Protein AF-0000000077443106 (afdb_homodimer)

Nearest PDB structures (foldseek):
  7xbd-assembly1_A  TM=3.146E-01  e=1.129E+00  Homo sapiens
  5t1a-assembly1_A  TM=2.870E-01  e=4.429E+00  Homo sapiens
  8i9s-assembly1_C  TM=3.757E-01  e=8.244E+00  Homo sapiens
  8id3-assembly1_R  TM=2.187E-01  e=3.676E+00  Homo sapiens
  6ui4-assembly1_A  TM=1.771E-01  e=6.042E+00  Fusarium graminearum PH-1

Sequence (368 aa):
MEYLENLNEVLFNKERESNNELQAARKELIKGLLGIDGFVSGGTTIGIKRMGDLDEKPFRVACKKRYSADEADTKAAVLCSGWQEEIKQPSWQPYKTVDVDGVKREVIDQNDVKLRNLRIELGVDVYNVVTNALMEINEYNPSGRIVVPELWNFKHGRKAAMAEVIKYVFRQWKSDKDMTRAVIMEYLENLNEVLFNKERESNNELQAARKELIKGLLGIDGFVSGGTTIGIKRMGDLDEKPFRVACKKRYSADEADTKAAVLCSGWQEEIKQPSWQPYKTVDVDGVKREVIDQNDVKLRNLRIELGVDVYNVVTNALMEINEYNPSGRIVVPELWNFKHGRKAAMAEVIKYVFRQWKSDKDMTRAVI

Secondary structure (DSSP, 8-state):
-HHHHHHHHHHHHHHHHHHHHHHHHHHHHHHHHHTSTTSBSSSSSEEEEEETPPPSHHHHHHHHHHS-HHHHHHHHHHHHHHHHHHTT-TT---EEEEEETTEEEEEE-TT-HHHHHHHHHH-HHHHHHHHHHHHHHHHH-TTT---EEEEEETTTTEEPPHHHHHHHHHHHHHHHHHHHHHH-/-HHHHHHHHHHHHHHHHHHHHHHHHHHHHHHHHHTSTT-BSSSSSEEEEEETPPPSHHHHHHHHHHS-HHHHHHHHHHHHHHHHHHTT-TT---EEEEEETTEEEEEE-TT-HHHHHHHHHH-HHHHHHHHHHHHHHHHH-TTT---EEEEEETTTTEEPPHHHHHHHHHHHHHHHHHHHHHH-

pLDDT: mean 90.26, std 9.54, range [56.53, 98.12]

Foldseek 3Di:
DVVVVVVVVVVVVVVVVVVVVVVVLQVVLQVVLVVDPDQEDQNDQKHKDWALQFDLVLLLVLQVVVDPPVCSSVRSVVVRVVLSVVLQDLVDDQWDWDQDPNDTDIAGNPPDPVLVVCCVRRHDVRSVRSRRSSVRCCVPPVPRSGIDMFIARSVVGGGDDPVRSVVVVVVVVVVVVVVVVVVD/DVVVVVVVVVVVVVVVVVVVVVVVLQVVLQVVLVPDPDQEDQNDQKHKDWALQFDLVLLLVLQVVVDPPVCSSVRSVVVRVVLSVVLQDLVDDQWDWDQDPNDTDIAGNPPDPVLVVCCVRRHDVRSVRSRRSSVRCCVPPVPRSGIDMFIARSVVGGGDDPVRSVVVVVVVVVVVVVVVVVVD

InterPro domains:
  IPR005379 Factor of DNA methylation 1-5/IDN2 , domain XH [PF03469] (49-177)
  IPR045177 Factor of DNA methylation 1-5/IDN2 [PTHR21596] (1-178)

Structure (mmCIF, N/CA/C/O backbone):
data_AF-0000000077443106-model_v1
#
loop_
_entity.id
_entity.type
_entity.pdbx_description
1 polymer 'Factor of DNA methylation 1-5/IDN2 domain-containing protein'
#
loop_
_atom_site.group_PDB
_atom_site.id
_atom_site.type_symbol
_atom_site.label_atom_id
_atom_site.label_alt_id
_atom_site.label_comp_id
_atom_site.label_asym_id
_atom_site.label_entity_id
_atom_site.label_seq_id
_atom_site.pdbx_PDB_ins_code
_atom_site.Cartn_x
_atom_site.Cartn_y
_atom_site.Cartn_z
_atom_site.occupancy
_atom_site.B_iso_or_equiv
_atom_site.auth_seq_id
_atom_site.auth_comp_id
_atom_site.auth_asym_id
_atom_site.auth_atom_id
_atom_site.pdbx_PDB_model_num
ATOM 1 N N . MET A 1 1 ? 35.844 1.116 -11.438 1 56.53 1 MET A N 1
ATOM 2 C CA . MET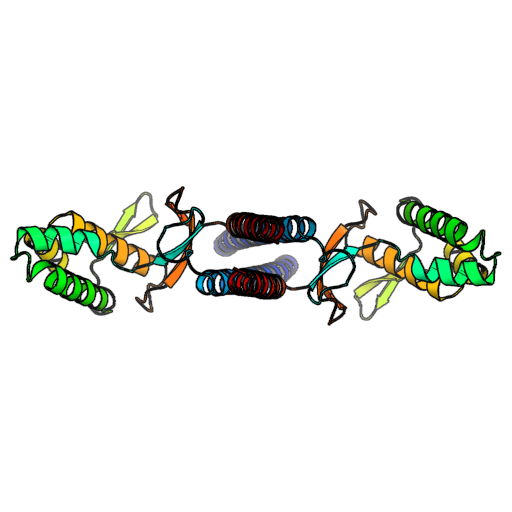 A 1 1 ? 35.031 2.334 -11.508 1 56.53 1 MET A CA 1
ATOM 3 C C . MET A 1 1 ? 33.781 2.107 -12.328 1 56.53 1 MET A C 1
ATOM 5 O O . MET A 1 1 ? 32.688 2.467 -11.898 1 56.53 1 MET A O 1
ATOM 9 N N . GLU A 1 2 ? 33.812 1.47 -13.398 1 59.81 2 GLU A N 1
ATOM 10 C CA . GLU A 1 2 ? 32.688 1.217 -14.297 1 59.81 2 GLU A CA 1
ATOM 11 C C . GLU A 1 2 ? 31.672 0.272 -13.664 1 59.81 2 GLU A C 1
ATOM 13 O O . GLU A 1 2 ? 30.469 0.467 -13.797 1 59.81 2 GLU A O 1
ATOM 18 N N . TYR A 1 3 ? 32.219 -0.669 -12.984 1 59.81 3 TYR A N 1
ATOM 19 C CA . TYR A 1 3 ? 31.344 -1.634 -12.32 1 59.81 3 TYR A CA 1
ATOM 20 C C . TYR A 1 3 ? 30.5 -0.96 -11.242 1 59.81 3 TYR A C 1
ATOM 22 O O . TYR A 1 3 ? 29.297 -1.196 -11.156 1 59.81 3 TYR A O 1
ATOM 30 N N . LEU A 1 4 ? 31.266 -0.159 -10.555 1 58.97 4 LEU A N 1
ATOM 31 C CA . LEU A 1 4 ? 30.578 0.549 -9.484 1 58.97 4 LEU A CA 1
ATOM 32 C C . LEU A 1 4 ? 29.531 1.505 -10.047 1 58.97 4 LEU A C 1
ATOM 34 O O . LEU A 1 4 ? 28.453 1.666 -9.469 1 58.97 4 LEU A O 1
ATOM 38 N N . GLU A 1 5 ? 29.906 2.053 -11.148 1 62.25 5 GLU A N 1
ATOM 39 C CA . GLU A 1 5 ? 28.969 2.963 -11.781 1 62.25 5 GLU A CA 1
ATOM 40 C C . GLU A 1 5 ? 27.734 2.217 -12.281 1 62.25 5 GLU A C 1
ATOM 42 O O . GLU A 1 5 ? 26.609 2.709 -12.148 1 62.25 5 GLU A O 1
ATOM 47 N N . ASN A 1 6 ? 28 1.098 -12.852 1 65.56 6 ASN A N 1
ATOM 48 C CA . ASN A 1 6 ? 26.906 0.276 -13.352 1 65.56 6 ASN A CA 1
ATOM 49 C C . ASN A 1 6 ? 26.016 -0.213 -12.211 1 65.56 6 ASN A C 1
ATOM 51 O O . ASN A 1 6 ? 24.781 -0.197 -12.336 1 65.56 6 ASN A O 1
ATOM 55 N N . LEU A 1 7 ? 26.719 -0.655 -11.242 1 64.44 7 LEU A N 1
ATOM 56 C CA . LEU A 1 7 ? 25.969 -1.091 -10.07 1 64.44 7 LEU A CA 1
ATOM 57 C C . LEU A 1 7 ? 25.141 0.057 -9.5 1 64.44 7 LEU A C 1
ATOM 59 O O . LEU A 1 7 ? 23.984 -0.138 -9.109 1 64.44 7 LEU A O 1
ATOM 63 N N . ASN A 1 8 ? 25.766 1.203 -9.641 1 64.62 8 ASN A N 1
ATOM 64 C CA . ASN A 1 8 ? 25.078 2.385 -9.141 1 64.62 8 ASN A CA 1
ATOM 65 C C . ASN A 1 8 ? 23.844 2.711 -9.984 1 64.62 8 ASN A C 1
ATOM 67 O O . ASN A 1 8 ? 22.797 3.092 -9.445 1 64.62 8 ASN A O 1
ATOM 71 N N . GLU A 1 9 ? 23.984 2.465 -11.172 1 68.75 9 GLU A N 1
ATOM 72 C CA . GLU A 1 9 ? 22.859 2.756 -12.062 1 68.75 9 GLU A CA 1
ATOM 73 C C . GLU A 1 9 ? 21.703 1.795 -11.812 1 68.75 9 GLU A C 1
ATOM 75 O O . GLU A 1 9 ? 20.547 2.209 -11.773 1 68.75 9 GLU A O 1
ATOM 80 N N . VAL A 1 10 ? 22.109 0.554 -11.648 1 71.25 10 VAL A N 1
ATOM 81 C CA . VAL A 1 10 ? 21.094 -0.466 -11.406 1 71.25 10 VAL A CA 1
ATOM 82 C C . VAL A 1 10 ? 20.391 -0.192 -10.078 1 71.25 10 VAL A C 1
ATOM 84 O O . VAL A 1 10 ? 19.156 -0.238 -10 1 71.25 10 VAL A O 1
ATOM 87 N N . LEU A 1 11 ? 21.188 0.179 -9.102 1 67.5 11 LEU A N 1
ATOM 88 C CA . LEU A 1 11 ? 20.641 0.455 -7.785 1 67.5 11 LEU A CA 1
ATOM 89 C C . LEU A 1 11 ? 19.75 1.701 -7.812 1 67.5 11 LEU A C 1
ATOM 91 O O . LEU A 1 11 ? 18.688 1.723 -7.207 1 67.5 11 LEU A O 1
ATOM 95 N N . PHE A 1 12 ? 20.25 2.611 -8.523 1 70.38 12 PHE A N 1
ATOM 96 C CA . PHE A 1 12 ? 19.484 3.84 -8.656 1 70.38 12 PHE A CA 1
ATOM 97 C C . PHE A 1 12 ? 18.141 3.568 -9.336 1 70.38 12 PHE A C 1
ATOM 99 O O . PHE A 1 12 ? 17.094 4.062 -8.891 1 70.38 12 PHE A O 1
ATOM 106 N N . ASN A 1 13 ? 18.219 2.797 -10.297 1 72.62 13 ASN A N 1
ATOM 107 C CA . ASN A 1 13 ? 16.984 2.5 -11.031 1 72.62 13 ASN A CA 1
ATOM 108 C C . ASN A 1 13 ? 16 1.704 -10.18 1 72.62 13 ASN A C 1
ATOM 110 O O . ASN A 1 13 ? 14.797 1.96 -10.211 1 72.62 13 ASN A O 1
ATOM 114 N N . LYS A 1 14 ? 16.531 0.801 -9.484 1 74.19 14 LYS A N 1
ATOM 115 C CA . LYS A 1 14 ? 15.68 0.01 -8.609 1 74.19 14 LYS A CA 1
ATOM 116 C C . LYS A 1 14 ? 15.039 0.883 -7.531 1 74.19 14 LYS A C 1
ATOM 118 O O . LYS A 1 14 ? 13.859 0.728 -7.223 1 74.19 14 LYS A O 1
ATOM 123 N N . GLU A 1 15 ? 15.82 1.74 -6.984 1 72.62 15 GLU A N 1
ATOM 124 C CA . GLU A 1 15 ? 15.32 2.668 -5.977 1 72.62 15 GLU A CA 1
ATOM 125 C C . GLU A 1 15 ? 14.242 3.578 -6.551 1 72.62 15 GLU A C 1
ATOM 127 O O . GLU A 1 15 ? 13.227 3.84 -5.895 1 72.62 15 GLU A O 1
ATOM 132 N N . ARG A 1 16 ? 14.562 4.016 -7.703 1 76.56 16 ARG A N 1
ATOM 133 C CA . ARG A 1 16 ? 13.578 4.887 -8.352 1 76.56 16 ARG A CA 1
ATOM 134 C C . ARG A 1 16 ? 12.266 4.152 -8.578 1 76.56 16 ARG A C 1
ATOM 136 O O . ARG A 1 16 ? 11.188 4.703 -8.336 1 76.56 16 ARG A O 1
ATOM 143 N N . GLU A 1 17 ? 12.344 2.922 -9 1 81.94 17 GLU A N 1
ATOM 144 C CA . GLU A 1 17 ? 11.141 2.131 -9.258 1 81.94 17 GLU A CA 1
ATOM 145 C C . GLU A 1 17 ? 10.367 1.871 -7.973 1 81.94 17 GLU A C 1
ATOM 147 O O . GLU A 1 17 ? 9.141 2.014 -7.945 1 81.94 17 GLU A O 1
ATOM 152 N N . SER A 1 18 ? 11.039 1.55 -6.938 1 81.5 18 SER A N 1
ATOM 153 C CA . SER A 1 18 ? 10.406 1.304 -5.648 1 81.5 18 SER A CA 1
ATOM 154 C C . SER A 1 18 ? 9.758 2.572 -5.098 1 81.5 18 SER A C 1
ATOM 156 O O . SER A 1 18 ? 8.633 2.533 -4.59 1 81.5 18 SER A O 1
ATOM 158 N N . ASN A 1 19 ? 10.484 3.564 -5.242 1 82.69 19 ASN A N 1
ATOM 159 C CA . ASN A 1 19 ? 9.945 4.836 -4.766 1 82.69 19 ASN A CA 1
ATOM 160 C C . ASN A 1 19 ? 8.711 5.254 -5.551 1 82.69 19 ASN A C 1
ATOM 162 O O . ASN A 1 19 ? 7.742 5.754 -4.973 1 82.69 19 ASN A O 1
ATOM 166 N N . ASN A 1 20 ? 8.75 5.047 -6.785 1 87.69 20 ASN A N 1
ATOM 167 C CA . ASN A 1 20 ? 7.586 5.367 -7.613 1 87.69 20 ASN A CA 1
ATOM 168 C C . ASN A 1 20 ? 6.371 4.531 -7.219 1 87.69 20 ASN A C 1
ATOM 170 O O . ASN A 1 20 ? 5.262 5.055 -7.117 1 87.69 20 ASN A O 1
ATOM 174 N N . GLU A 1 21 ? 6.625 3.291 -7.039 1 91 21 GLU A N 1
ATOM 175 C CA . GLU A 1 21 ? 5.531 2.41 -6.637 1 91 21 GLU A CA 1
ATOM 176 C C . GLU A 1 21 ? 4.969 2.814 -5.277 1 91 21 GLU A C 1
ATOM 178 O O . GLU A 1 21 ? 3.75 2.826 -5.082 1 91 21 GLU A O 1
ATOM 183 N N . LEU A 1 22 ? 5.828 3.176 -4.426 1 91.56 22 LEU A N 1
ATOM 184 C CA . LEU A 1 22 ? 5.422 3.59 -3.086 1 91.56 22 LEU A CA 1
ATOM 185 C C . LEU A 1 22 ? 4.562 4.852 -3.145 1 91.56 22 LEU A C 1
ATOM 187 O O . LEU A 1 22 ? 3.5 4.91 -2.521 1 91.56 22 LEU A O 1
ATOM 191 N N . GLN A 1 23 ? 5 5.809 -3.865 1 91.81 23 GLN A N 1
ATOM 192 C CA . GLN A 1 23 ? 4.277 7.07 -3.963 1 91.81 23 GLN A CA 1
ATOM 193 C C . GLN A 1 23 ? 2.914 6.879 -4.621 1 91.81 23 GLN A C 1
ATOM 195 O O . GLN A 1 23 ? 1.927 7.492 -4.211 1 91.81 23 GLN A O 1
ATOM 200 N N . ALA A 1 24 ? 2.926 6.074 -5.668 1 94.5 24 ALA A N 1
ATOM 201 C CA . ALA A 1 24 ? 1.651 5.781 -6.316 1 94.5 24 ALA A CA 1
ATOM 202 C C . ALA A 1 24 ? 0.688 5.098 -5.352 1 94.5 24 ALA A C 1
ATOM 204 O O . ALA A 1 24 ? -0.498 5.43 -5.309 1 94.5 24 ALA A O 1
ATOM 205 N N . ALA A 1 25 ? 1.192 4.148 -4.629 1 96.25 25 ALA A N 1
ATOM 206 C CA . ALA A 1 25 ? 0.385 3.438 -3.641 1 96.25 25 ALA A CA 1
ATOM 207 C C . ALA A 1 25 ? -0.12 4.387 -2.559 1 96.25 25 ALA A C 1
ATOM 209 O O . ALA A 1 25 ? -1.289 4.332 -2.17 1 96.25 25 ALA A O 1
ATOM 210 N N . ARG A 1 26 ? 0.708 5.219 -2.098 1 95.69 26 ARG A N 1
ATOM 211 C CA . ARG A 1 26 ? 0.349 6.207 -1.086 1 95.69 26 ARG A CA 1
ATOM 212 C C . ARG A 1 26 ? -0.768 7.121 -1.582 1 95.69 26 ARG A C 1
ATOM 214 O O . ARG A 1 26 ? -1.708 7.418 -0.842 1 95.69 26 ARG A O 1
ATOM 221 N N . LYS A 1 27 ? -0.627 7.555 -2.773 1 95.5 27 LYS A N 1
ATOM 222 C CA . LYS A 1 27 ? -1.646 8.414 -3.373 1 95.5 27 LYS A CA 1
ATOM 223 C C . LYS A 1 27 ? -3.002 7.715 -3.402 1 95.5 27 LYS A C 1
ATOM 225 O O . LYS A 1 27 ? -4.027 8.328 -3.098 1 95.5 27 LYS A O 1
ATOM 230 N N . GLU A 1 28 ? -3.008 6.445 -3.723 1 96.81 28 GLU A N 1
ATOM 231 C CA . GLU A 1 28 ? -4.262 5.695 -3.771 1 96.81 28 GLU A CA 1
ATOM 232 C C . GLU A 1 28 ? -4.844 5.5 -2.375 1 96.81 28 GLU A C 1
ATOM 234 O O . GLU A 1 28 ? -6.062 5.512 -2.195 1 96.81 28 GLU A O 1
ATOM 239 N N . LEU A 1 29 ? -3.965 5.289 -1.432 1 97.31 29 LEU A N 1
ATOM 240 C CA . LEU A 1 29 ? -4.441 5.176 -0.058 1 97.31 29 LEU A CA 1
ATOM 241 C C . LEU A 1 29 ? -5.121 6.465 0.391 1 97.31 29 LEU A C 1
ATOM 243 O O . LEU A 1 29 ? -6.211 6.43 0.965 1 97.31 29 LEU A O 1
ATOM 247 N N . ILE A 1 30 ? -4.492 7.547 0.123 1 96.31 30 ILE A N 1
ATOM 248 C CA . ILE A 1 30 ? -5.035 8.844 0.506 1 96.31 30 ILE A CA 1
ATOM 249 C C . ILE A 1 30 ? -6.367 9.078 -0.204 1 96.31 30 ILE A C 1
ATOM 251 O O . ILE A 1 30 ? -7.367 9.422 0.433 1 96.31 30 ILE A O 1
ATOM 255 N N . LYS A 1 31 ? -6.375 8.875 -1.491 1 95.88 31 LYS A N 1
ATOM 256 C CA . LYS A 1 31 ? -7.605 9.039 -2.26 1 95.88 31 LYS A CA 1
ATOM 257 C C . LYS A 1 31 ? -8.719 8.148 -1.718 1 95.88 31 LYS A C 1
ATOM 259 O O . LYS A 1 31 ? -9.859 8.586 -1.582 1 95.88 31 LYS A O 1
ATOM 264 N N . GLY A 1 32 ? -8.398 6.93 -1.452 1 95.81 32 GLY A N 1
ATOM 265 C CA . GLY A 1 32 ? -9.375 5.988 -0.93 1 95.81 32 GLY A CA 1
ATOM 266 C C . GLY A 1 32 ? -9.945 6.406 0.409 1 95.81 32 GLY A C 1
ATOM 267 O O . GLY A 1 32 ? -11.164 6.355 0.61 1 95.81 32 GLY A O 1
ATOM 268 N N . LEU A 1 33 ? -9.125 6.781 1.312 1 95.06 33 LEU A N 1
ATOM 269 C CA . LEU A 1 33 ? -9.57 7.18 2.643 1 95.06 33 LEU A CA 1
ATOM 270 C C . LEU A 1 33 ? -10.398 8.461 2.578 1 95.06 33 LEU A C 1
ATOM 272 O O . LEU A 1 33 ? -11.359 8.617 3.332 1 95.06 33 LEU A O 1
ATOM 276 N N . LEU A 1 34 ? -9.977 9.328 1.679 1 93.12 34 LEU A N 1
ATOM 277 C CA . LEU A 1 34 ? -10.742 10.555 1.5 1 93.12 34 LEU A CA 1
ATOM 278 C C . LEU A 1 34 ? -12.148 10.25 0.992 1 93.12 34 LEU A C 1
ATOM 280 O O . LEU A 1 34 ? -13.086 11.008 1.26 1 93.12 34 LEU A O 1
ATOM 284 N N . GLY A 1 35 ? -12.281 9.164 0.365 1 90.94 35 GLY A N 1
ATOM 285 C CA . GLY A 1 35 ? -13.555 8.781 -0.222 1 90.94 35 GLY A CA 1
ATOM 286 C C . GLY A 1 35 ? -14.477 8.07 0.756 1 90.94 35 GLY A C 1
ATOM 287 O O . GLY A 1 35 ? -15.648 7.844 0.457 1 90.94 35 GLY A O 1
ATOM 288 N N . ILE A 1 36 ? -13.953 7.723 1.848 1 88.81 36 ILE A N 1
ATOM 289 C CA . ILE A 1 36 ? -14.75 7.059 2.875 1 88.81 36 ILE A CA 1
ATOM 290 C C . ILE A 1 36 ? -14.969 8.008 4.051 1 88.81 36 ILE A C 1
ATOM 292 O O . ILE A 1 36 ? -14.016 8.617 4.555 1 88.81 36 ILE A O 1
ATOM 296 N N . ASP A 1 37 ? -16.141 8.117 4.496 1 83.25 37 ASP A N 1
ATOM 297 C CA . ASP A 1 37 ? -16.469 9.055 5.562 1 83.25 37 ASP A CA 1
ATOM 298 C C . ASP A 1 37 ? -15.758 8.68 6.863 1 83.25 37 ASP A C 1
ATOM 300 O O . ASP A 1 37 ? -15.641 7.496 7.191 1 83.25 37 ASP A O 1
ATOM 304 N N . GLY A 1 38 ? -15.297 9.648 7.566 1 85 38 GLY A N 1
ATOM 305 C CA . GLY A 1 38 ? -14.836 9.43 8.922 1 85 38 GLY A CA 1
ATOM 306 C C . GLY A 1 38 ? -13.32 9.422 9.047 1 85 38 GLY A C 1
ATOM 307 O O . GLY A 1 38 ? -12.781 9.422 10.156 1 85 38 GLY A O 1
ATOM 308 N N . PHE A 1 39 ? -12.703 9.469 7.918 1 90.06 39 PHE A N 1
ATOM 309 C CA . PHE A 1 39 ? -11.258 9.289 7.984 1 90.06 39 PHE A CA 1
ATOM 310 C C . PHE A 1 39 ? -10.547 10.641 7.934 1 90.06 39 PHE A C 1
ATOM 312 O O . PHE A 1 39 ? -9.32 10.703 8.055 1 90.06 39 PHE A O 1
ATOM 319 N N . VAL A 1 40 ? -11.5 11.664 7.676 1 81.81 40 VAL A N 1
ATOM 320 C CA . VAL A 1 40 ? -10.945 13.016 7.629 1 81.81 40 VAL A CA 1
ATOM 321 C C . VAL A 1 40 ? -11.156 13.703 8.977 1 81.81 40 VAL A C 1
ATOM 323 O O . VAL A 1 40 ? -12.234 13.633 9.555 1 81.81 40 VAL A O 1
ATOM 326 N N . SER A 1 41 ? -10.305 14.078 9.852 1 67 41 SER A N 1
ATOM 327 C CA . SER A 1 41 ? -10.469 14.992 10.977 1 67 41 SER A CA 1
ATOM 328 C C . SER A 1 41 ? -10.219 14.281 12.305 1 67 41 SER A C 1
ATOM 330 O O . SER A 1 41 ? -10.641 14.758 13.359 1 67 41 SER A O 1
ATOM 332 N N . GLY A 1 42 ? -9.602 13.234 12.375 1 66.19 42 GLY A N 1
ATOM 333 C CA . GLY A 1 42 ? -9.039 12.719 13.617 1 66.19 42 GLY A CA 1
ATOM 334 C C . GLY A 1 42 ? -10 11.828 14.375 1 66.19 42 GLY A C 1
ATOM 335 O O . GLY A 1 42 ? -9.805 11.57 15.562 1 66.19 42 GLY A O 1
ATOM 336 N N . GLY A 1 43 ? -11.133 11.461 13.812 1 77.75 43 GLY A N 1
ATOM 337 C CA . GLY A 1 43 ? -12.031 10.594 14.562 1 77.75 43 GLY A CA 1
ATOM 338 C C . GLY A 1 43 ? -11.602 9.141 14.555 1 77.75 43 GLY A C 1
ATOM 339 O O . GLY A 1 43 ? -12.141 8.328 15.312 1 77.75 43 GLY A O 1
ATOM 340 N N . THR A 1 44 ? -10.68 8.812 13.883 1 88.75 44 THR A N 1
ATOM 341 C CA . THR A 1 44 ? -10.188 7.441 13.789 1 88.75 44 THR A CA 1
ATOM 342 C C . THR A 1 44 ? -8.727 7.367 14.219 1 88.75 44 THR A C 1
ATOM 344 O O . THR A 1 44 ? -8.031 8.383 14.266 1 88.75 44 THR A O 1
ATOM 347 N N . THR A 1 45 ? -8.281 6.203 14.617 1 93.31 45 THR A N 1
ATOM 348 C CA . THR A 1 45 ? -6.891 5.988 15.008 1 93.31 45 THR A CA 1
ATOM 349 C C . THR A 1 45 ? -5.949 6.324 13.852 1 93.31 45 THR A C 1
ATOM 351 O O . THR A 1 45 ? -4.91 6.957 14.062 1 93.31 45 THR A O 1
ATOM 354 N N . ILE A 1 46 ? -6.387 5.895 12.656 1 95.75 46 ILE A N 1
ATOM 355 C CA . ILE A 1 46 ? -5.637 6.172 11.438 1 95.75 46 ILE A CA 1
ATOM 356 C C . ILE A 1 46 ? -6.523 6.914 10.438 1 95.75 46 ILE A C 1
ATOM 358 O O . ILE A 1 46 ? -7.695 6.574 10.266 1 95.75 46 ILE A O 1
ATOM 362 N N . GLY A 1 47 ? -6.012 7.879 9.836 1 95.44 47 GLY A N 1
ATOM 363 C CA . GLY A 1 47 ? -6.762 8.648 8.859 1 95.44 47 GLY A CA 1
ATOM 364 C C . GLY A 1 47 ? -5.914 9.664 8.109 1 95.44 47 GLY A C 1
ATOM 365 O O . GLY A 1 47 ? -4.73 9.43 7.867 1 95.44 47 GLY A O 1
ATOM 366 N N . ILE A 1 48 ? -6.566 10.688 7.641 1 95.56 48 ILE A N 1
ATOM 367 C CA . ILE A 1 48 ? -5.891 11.727 6.867 1 95.56 48 ILE A CA 1
ATOM 368 C C . ILE A 1 48 ? -5.773 13 7.699 1 95.56 48 ILE A C 1
ATOM 370 O O . ILE A 1 48 ? -6.77 13.492 8.227 1 95.56 48 ILE A O 1
ATOM 374 N N . LYS A 1 49 ? -4.609 13.398 7.863 1 93.75 49 LYS A N 1
ATOM 375 C CA . LYS A 1 49 ? -4.383 14.719 8.438 1 93.75 49 LYS A CA 1
ATOM 376 C C . LYS A 1 49 ? -4.094 15.75 7.348 1 93.75 49 LYS A C 1
ATOM 378 O O . LYS A 1 49 ? -3.268 15.508 6.465 1 93.75 49 LYS A O 1
ATOM 383 N N . ARG A 1 50 ? -4.789 16.812 7.32 1 93.69 50 ARG A N 1
ATOM 384 C CA . ARG A 1 50 ? -4.539 17.906 6.391 1 93.69 50 ARG A CA 1
ATOM 385 C C . ARG A 1 50 ? -3.479 18.859 6.938 1 93.69 50 ARG A C 1
ATOM 387 O O . ARG A 1 50 ? -3.795 19.781 7.695 1 93.69 50 ARG A O 1
ATOM 394 N N . MET A 1 51 ? -2.273 18.688 6.508 1 93.38 51 MET A N 1
ATOM 395 C CA . MET A 1 51 ? -1.127 19.438 7.008 1 93.38 51 MET A CA 1
ATOM 396 C C . MET A 1 51 ? -1.241 20.906 6.641 1 93.38 51 MET A C 1
ATOM 398 O O . MET A 1 51 ? -1.325 21.25 5.461 1 93.38 51 MET A O 1
ATOM 402 N N . GLY A 1 52 ? -1.231 21.75 7.652 1 94.38 52 GLY A N 1
ATOM 403 C CA . GLY A 1 52 ? -1.322 23.188 7.418 1 94.38 52 GLY A CA 1
ATOM 404 C C . GLY A 1 52 ? -2.729 23.719 7.59 1 94.38 52 GLY A C 1
ATOM 405 O O . GLY A 1 52 ? -2.941 24.938 7.527 1 94.38 52 GLY A O 1
ATOM 406 N N . ASP A 1 53 ? -3.65 22.828 7.777 1 94.75 53 ASP A N 1
ATOM 407 C CA . ASP A 1 53 ? -5.027 23.25 8.016 1 94.75 53 ASP A CA 1
ATOM 408 C C . ASP A 1 53 ? -5.207 23.734 9.453 1 94.75 53 ASP A C 1
ATOM 410 O O . ASP A 1 53 ? -4.711 23.109 10.391 1 94.75 53 ASP A O 1
ATOM 414 N N . LEU A 1 54 ? -5.938 24.781 9.617 1 96.31 54 LEU A N 1
ATOM 415 C CA . LEU A 1 54 ? -6.098 25.375 10.945 1 96.31 54 LEU A CA 1
ATOM 416 C C . LEU A 1 54 ? -7.32 24.797 11.648 1 96.31 54 LEU A C 1
ATOM 418 O O . LEU A 1 54 ? -8.383 24.641 11.039 1 96.31 54 LEU A O 1
ATOM 422 N N . ASP A 1 55 ? -7.113 24.438 12.844 1 94 55 ASP A N 1
ATOM 423 C CA . ASP A 1 55 ? -8.234 24.094 13.719 1 94 55 ASP A CA 1
ATOM 424 C C . ASP A 1 55 ? -8.992 25.344 14.156 1 94 55 ASP A C 1
ATOM 426 O O . ASP A 1 55 ? -8.398 26.281 14.703 1 94 55 ASP A O 1
ATOM 430 N N . GLU A 1 56 ? -10.219 25.312 13.984 1 95.44 56 GLU A N 1
ATOM 431 C CA . GLU A 1 56 ? -11.016 26.484 14.281 1 95.44 56 GLU A CA 1
ATOM 432 C C . GLU A 1 56 ? -11.32 26.594 15.773 1 95.44 56 GLU A C 1
ATOM 434 O O . GLU A 1 56 ? -11.664 27.656 16.266 1 95.44 56 GLU A O 1
ATOM 439 N N . LYS A 1 57 ? -11.18 25.594 16.516 1 95.56 57 LYS A N 1
ATOM 440 C CA . LYS A 1 57 ? -11.625 25.531 17.891 1 95.56 57 LYS A CA 1
ATOM 441 C C . LYS A 1 57 ? -10.922 26.578 18.75 1 95.56 57 LYS A C 1
ATOM 443 O O . LYS A 1 57 ? -11.57 27.359 19.469 1 95.56 57 LYS A O 1
ATOM 448 N N . PRO A 1 58 ? -9.648 26.609 18.641 1 97.44 58 PRO A N 1
ATOM 449 C CA . PRO A 1 58 ? -8.992 27.641 19.453 1 97.44 58 PRO A CA 1
ATOM 450 C C . PRO A 1 58 ? -9.43 29.047 19.094 1 97.44 58 PRO A C 1
ATOM 452 O O . PRO A 1 58 ? -9.5 29.922 19.953 1 97.44 58 PRO A O 1
ATOM 455 N N . PHE A 1 59 ? -9.773 29.281 17.859 1 98.12 59 PHE A N 1
ATOM 456 C CA . PHE A 1 59 ? -10.281 30.578 17.438 1 98.12 59 PHE A CA 1
ATOM 457 C C . PHE A 1 59 ? -11.633 30.875 18.078 1 98.12 59 PHE A C 1
ATOM 459 O O . PHE A 1 59 ? -11.898 32 18.516 1 98.12 59 PHE A O 1
ATOM 466 N N . ARG A 1 60 ? -12.438 29.891 18.109 1 97.19 60 ARG A N 1
ATOM 467 C CA . ARG A 1 60 ? -13.758 30.031 18.734 1 97.19 60 ARG A CA 1
ATOM 468 C C . ARG A 1 60 ? -13.633 30.391 20.203 1 97.19 60 ARG A C 1
ATOM 470 O O . ARG A 1 60 ? -14.32 31.297 20.688 1 97.19 60 ARG A O 1
ATOM 477 N N . VAL A 1 61 ? -12.766 29.688 20.891 1 97.06 61 VAL A N 1
ATOM 478 C CA . VAL A 1 61 ? -12.555 29.938 22.328 1 97.06 61 VAL A CA 1
ATOM 479 C C . VAL A 1 61 ? -12.086 31.375 22.531 1 97.06 61 VAL A C 1
ATOM 481 O O . VAL A 1 61 ? -12.594 32.062 23.406 1 97.06 61 VAL A O 1
ATOM 484 N N . ALA A 1 62 ? -11.195 31.797 21.75 1 97.38 62 ALA A N 1
ATOM 485 C CA . ALA A 1 62 ? -10.664 33.156 21.859 1 97.38 62 ALA A CA 1
ATOM 486 C C . ALA A 1 62 ? -11.742 34.188 21.578 1 97.38 62 ALA A C 1
ATOM 488 O O . ALA A 1 62 ? -11.836 35.219 22.281 1 97.38 62 ALA A O 1
ATOM 489 N N . CYS A 1 63 ? -12.578 33.938 20.594 1 97.12 63 CYS A N 1
ATOM 490 C CA . CYS A 1 63 ? -13.602 34.906 20.188 1 97.12 63 CYS A CA 1
ATOM 491 C C . CYS A 1 63 ? -14.711 34.969 21.219 1 97.12 63 CYS A C 1
ATOM 493 O O . CYS A 1 63 ? -15.312 36.031 21.422 1 97.12 63 CYS A O 1
ATOM 495 N N . LYS A 1 64 ? -14.969 33.875 21.828 1 96.56 64 LYS A N 1
ATOM 496 C CA . LYS A 1 64 ? -15.992 33.875 22.875 1 96.56 64 LYS A CA 1
ATOM 497 C C . LYS A 1 64 ? -15.594 34.781 24.047 1 96.56 64 LYS A C 1
ATOM 499 O O . LYS A 1 64 ? -16.453 35.312 24.75 1 96.56 64 LYS A O 1
ATOM 504 N N . LYS A 1 65 ? -14.328 34.938 24.219 1 95.31 65 LYS A N 1
ATOM 505 C CA . LYS A 1 65 ? -13.82 35.781 25.281 1 95.31 65 LYS A CA 1
ATOM 506 C C . LYS A 1 65 ? -13.875 37.25 24.875 1 95.31 65 LYS A C 1
ATOM 508 O O . LYS A 1 65 ? -13.914 38.156 25.719 1 95.31 65 LYS A O 1
ATOM 513 N N . ARG A 1 66 ? -13.945 37.469 23.641 1 93.75 66 ARG A N 1
ATOM 514 C CA . ARG A 1 66 ? -13.734 38.844 23.156 1 93.75 66 ARG A CA 1
ATOM 515 C C . ARG A 1 66 ? -15.023 39.406 22.578 1 93.75 66 ARG A C 1
ATOM 517 O O . ARG A 1 66 ? -15.188 40.625 22.516 1 93.75 66 ARG A O 1
ATOM 524 N N . TYR A 1 67 ? -15.93 38.531 22.141 1 94.38 67 TYR A N 1
ATOM 525 C CA . TYR A 1 67 ? -17.125 39 21.453 1 94.38 67 TYR A CA 1
ATOM 526 C C . TYR A 1 67 ? -18.391 38.406 22.094 1 94.38 67 TYR A C 1
ATOM 528 O O . TYR A 1 67 ? -18.312 37.531 22.938 1 94.38 67 TYR A O 1
ATOM 536 N N . SER A 1 68 ? -19.547 39.031 21.688 1 94.19 68 SER A N 1
ATOM 537 C CA . SER A 1 68 ? -20.812 38.5 22.172 1 94.19 68 SER A CA 1
ATOM 538 C C . SER A 1 68 ? -21.062 37.094 21.625 1 94.19 68 SER A C 1
ATOM 540 O O . SER A 1 68 ? -20.484 36.688 20.609 1 94.19 68 SER A O 1
ATOM 542 N N . ALA A 1 69 ? -21.906 36.375 22.25 1 91 69 ALA A N 1
ATOM 543 C CA . ALA A 1 69 ? -22.219 34.969 21.875 1 91 69 ALA A CA 1
ATOM 544 C C . ALA A 1 69 ? -22.75 34.906 20.453 1 91 69 ALA A C 1
ATOM 546 O O . ALA A 1 69 ? -22.453 33.938 19.734 1 91 69 ALA A O 1
ATOM 547 N N . ASP A 1 70 ? -23.453 36.062 20.109 1 93.19 70 ASP A N 1
ATOM 548 C CA . ASP A 1 70 ? -24.109 36.031 18.812 1 93.19 70 ASP A CA 1
ATOM 549 C C . ASP A 1 70 ? -23.094 36.25 17.688 1 93.19 70 ASP A C 1
ATOM 551 O O . ASP A 1 70 ? -23.312 35.812 16.547 1 93.19 70 ASP A O 1
ATOM 555 N N . GLU A 1 71 ? -21.969 36.875 18.031 1 95.69 71 GLU A N 1
ATOM 556 C CA . GLU A 1 71 ? -21 37.219 17.016 1 95.69 71 GLU A CA 1
ATOM 557 C C . GLU A 1 71 ? -19.781 36.312 17.062 1 95.69 71 GLU A C 1
ATOM 559 O O . GLU A 1 71 ? -19.047 36.188 16.078 1 95.69 71 GLU A O 1
ATOM 564 N N . ALA A 1 72 ? -19.547 35.594 18.078 1 96.12 72 ALA A N 1
ATOM 565 C CA . ALA A 1 72 ? -18.297 34.906 18.391 1 96.12 72 ALA A CA 1
ATOM 566 C C . ALA A 1 72 ? -18 33.844 17.344 1 96.12 72 ALA A C 1
ATOM 568 O O . ALA A 1 72 ? -16.891 33.781 16.812 1 96.12 72 ALA A O 1
ATOM 569 N N . ASP A 1 73 ? -18.984 33.031 16.984 1 95.62 73 ASP A N 1
ATOM 570 C CA . ASP A 1 73 ? -18.781 31.938 16.031 1 95.62 73 ASP A CA 1
ATOM 571 C C . ASP A 1 73 ? -18.438 32.469 14.641 1 95.62 73 ASP A C 1
ATOM 573 O O . ASP A 1 73 ? -17.547 31.953 13.977 1 95.62 73 ASP A O 1
ATOM 577 N N . THR A 1 74 ? -19.141 33.438 14.273 1 97 74 THR A N 1
ATOM 578 C CA . THR A 1 74 ? -18.906 34.031 12.961 1 97 74 THR A CA 1
ATOM 579 C C . THR A 1 74 ? -17.516 34.688 12.891 1 97 74 THR A C 1
ATOM 581 O O . THR A 1 74 ? -16.797 34.5 11.906 1 97 74 THR A O 1
ATOM 584 N N . LYS A 1 75 ? -17.156 35.406 13.898 1 97.06 75 LYS A N 1
ATOM 585 C CA . LYS A 1 75 ? -15.852 36.031 13.945 1 97.06 75 LYS A CA 1
ATOM 586 C C . LYS A 1 75 ? -14.734 35 13.945 1 97.06 75 LYS A C 1
ATOM 588 O O . LYS A 1 75 ? -13.711 35.188 13.289 1 97.06 75 LYS A O 1
ATOM 593 N N . ALA A 1 76 ? -14.961 33.938 14.695 1 97.88 76 ALA A N 1
ATOM 594 C CA . ALA A 1 76 ? -13.977 32.875 14.75 1 97.88 76 ALA A CA 1
ATOM 595 C C . ALA A 1 76 ? -13.727 32.281 13.367 1 97.88 76 ALA A C 1
ATOM 597 O O . ALA A 1 76 ? -12.578 32.094 12.961 1 97.88 76 ALA A O 1
ATOM 598 N N . ALA A 1 77 ? -14.766 31.984 12.656 1 97.31 77 ALA A N 1
ATOM 599 C CA . ALA A 1 77 ? -14.656 31.422 11.312 1 97.31 77 ALA A CA 1
ATOM 600 C C . ALA A 1 77 ? -13.914 32.375 10.383 1 97.31 77 ALA A C 1
ATOM 602 O O . ALA A 1 77 ? -13.055 31.938 9.609 1 97.31 77 ALA A O 1
ATOM 603 N N . VAL A 1 78 ? -14.25 33.625 10.438 1 97.38 78 VAL A N 1
ATOM 604 C CA . VAL A 1 78 ? -13.633 34.625 9.578 1 97.38 78 VAL A CA 1
ATOM 605 C C . VAL A 1 78 ? -12.141 34.719 9.891 1 97.38 78 VAL A C 1
ATOM 607 O O . VAL A 1 78 ? -11.305 34.75 8.977 1 97.38 78 VAL A O 1
ATOM 610 N N . LEU A 1 79 ? -11.867 34.812 11.203 1 97.62 79 LEU A N 1
ATOM 611 C CA . LEU A 1 79 ? -10.477 34.906 11.617 1 97.62 79 LEU A CA 1
ATOM 612 C C . LEU A 1 79 ? -9.68 33.688 11.211 1 97.62 79 LEU A C 1
ATOM 614 O O . LEU A 1 79 ? -8.578 33.781 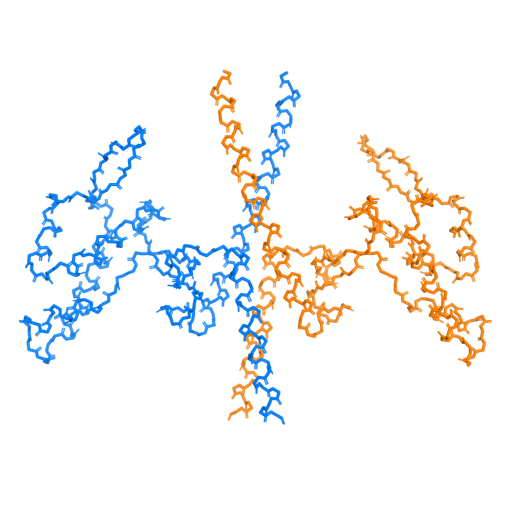10.672 1 97.62 79 LEU A O 1
ATOM 618 N N . CYS A 1 80 ? -10.266 32.531 11.445 1 98 80 CYS A N 1
ATOM 619 C CA . CYS A 1 80 ? -9.602 31.297 11.094 1 98 80 CYS A CA 1
ATOM 620 C C . CYS A 1 80 ? -9.352 31.219 9.594 1 98 80 CYS A C 1
ATOM 622 O O . CYS A 1 80 ? -8.234 30.938 9.156 1 98 80 CYS A O 1
ATOM 624 N N . SER A 1 81 ? -10.32 31.516 8.805 1 97.06 81 SER A N 1
ATOM 625 C CA . SER A 1 81 ? -10.188 31.484 7.352 1 97.06 81 SER A CA 1
ATOM 626 C C . SER A 1 81 ? -9.172 32.531 6.875 1 97.06 81 SER A C 1
ATOM 628 O O . SER A 1 81 ? -8.422 32.281 5.93 1 97.06 81 SER A O 1
ATOM 630 N N . GLY A 1 82 ? -9.234 33.625 7.445 1 97.38 82 GLY A N 1
ATOM 631 C CA . GLY A 1 82 ? -8.266 34.656 7.113 1 97.38 82 GLY A CA 1
ATOM 632 C C . GLY A 1 82 ? -6.828 34.25 7.332 1 97.38 82 GLY A C 1
ATOM 633 O O . GLY A 1 82 ? -5.969 34.469 6.477 1 97.38 82 GLY A O 1
ATOM 634 N N . TRP A 1 83 ? -6.695 33.625 8.461 1 97.62 83 TRP A N 1
ATOM 635 C CA . TRP A 1 83 ? -5.344 33.188 8.773 1 97.62 83 TRP A CA 1
ATOM 636 C C . TRP A 1 83 ? -4.953 32 7.887 1 97.62 83 TRP A C 1
ATOM 638 O O . TRP A 1 83 ? -3.785 31.844 7.523 1 97.62 83 TRP A O 1
ATOM 648 N N . GLN A 1 84 ? -5.887 31.203 7.492 1 96.81 84 GLN A N 1
ATOM 649 C CA . GLN A 1 84 ? -5.625 30.141 6.527 1 96.81 84 GLN A CA 1
ATOM 650 C C . GLN A 1 84 ? -5.074 30.703 5.219 1 96.81 84 GLN A C 1
ATOM 652 O O . GLN A 1 84 ? -4.156 30.141 4.629 1 96.81 84 GLN A O 1
ATOM 657 N N . GLU A 1 85 ? -5.652 31.766 4.797 1 95.62 85 GLU A N 1
ATOM 658 C CA . GLU A 1 85 ? -5.184 32.438 3.58 1 95.62 85 GLU A CA 1
ATOM 659 C C . GLU A 1 85 ? -3.824 33.094 3.799 1 95.62 85 GLU A C 1
ATOM 661 O O . GLU A 1 85 ? -2.969 33.062 2.912 1 95.62 85 GLU A O 1
ATOM 666 N N . GLU A 1 86 ? -3.664 33.625 4.992 1 95.44 86 GLU A N 1
ATOM 667 C CA . GLU A 1 86 ? -2.43 34.344 5.309 1 95.44 86 GLU A CA 1
ATOM 668 C C . GLU A 1 86 ? -1.226 33.406 5.266 1 95.44 86 GLU A C 1
ATOM 670 O O . GLU A 1 86 ? -0.168 33.75 4.746 1 95.44 86 GLU A O 1
ATOM 675 N N . ILE A 1 87 ? -1.387 32.25 5.773 1 95.06 87 ILE A N 1
ATOM 676 C CA . ILE A 1 87 ? -0.246 31.344 5.918 1 95.06 87 ILE A CA 1
ATOM 677 C C . ILE A 1 87 ? 0.185 30.828 4.543 1 95.06 87 ILE A C 1
ATOM 679 O O . ILE A 1 87 ? 1.288 30.297 4.387 1 95.06 87 ILE A O 1
ATOM 683 N N . LYS A 1 88 ? -0.597 31 3.545 1 91.44 88 LYS A N 1
ATOM 684 C CA . LYS A 1 88 ? -0.278 30.578 2.184 1 91.44 88 LYS A CA 1
ATOM 685 C C . LYS A 1 88 ? 0.538 31.656 1.456 1 91.44 88 LYS A C 1
ATOM 687 O O . LYS A 1 88 ? 1.088 31.391 0.383 1 91.44 88 LYS A O 1
ATOM 692 N N . GLN A 1 89 ? 0.508 32.781 1.987 1 92.81 89 GLN A N 1
ATOM 693 C CA . GLN A 1 89 ? 1.157 33.906 1.301 1 92.81 89 GLN A CA 1
ATOM 694 C C . GLN A 1 89 ? 2.666 33.688 1.217 1 92.81 89 GLN A C 1
ATOM 696 O O . GLN A 1 89 ? 3.357 33.688 2.238 1 92.81 89 GLN A O 1
ATOM 701 N N . PRO A 1 90 ? 3.227 33.562 0.005 1 88.88 90 PRO A N 1
ATOM 702 C CA . PRO A 1 90 ? 4.656 33.281 -0.159 1 88.88 90 PRO A CA 1
ATOM 703 C C . PRO A 1 90 ? 5.527 34.438 0.34 1 88.88 90 PRO A C 1
ATOM 705 O O . PRO A 1 90 ? 6.695 34.25 0.676 1 88.88 90 PRO A O 1
ATOM 708 N N . SER A 1 91 ? 4.93 35.656 0.357 1 91.88 91 SER A N 1
ATOM 709 C CA . SER A 1 91 ? 5.684 36.844 0.753 1 91.88 91 SER A CA 1
ATOM 710 C C . SER A 1 91 ? 5.91 36.875 2.262 1 91.88 91 SER A C 1
ATOM 712 O O . SER A 1 91 ? 6.738 37.625 2.754 1 91.88 91 SER A O 1
ATOM 714 N N . TRP A 1 92 ? 5.148 36.094 3.01 1 94.56 92 TRP A N 1
ATOM 715 C CA . TRP A 1 92 ? 5.277 36.031 4.461 1 94.56 92 TRP A CA 1
ATOM 716 C C . TRP A 1 92 ? 6.09 34.812 4.895 1 94.56 92 TRP A C 1
ATOM 718 O O . TRP A 1 92 ? 5.625 33.688 4.785 1 94.56 92 TRP A O 1
ATOM 728 N N . GLN A 1 93 ? 7.285 35.062 5.406 1 92 93 GLN A N 1
ATOM 729 C CA . GLN A 1 93 ? 8.219 34 5.793 1 92 93 GLN A CA 1
ATOM 730 C C . GLN A 1 93 ? 8.672 34.156 7.242 1 92 93 GLN A C 1
ATOM 732 O O . GLN A 1 93 ? 9.773 34.625 7.504 1 92 93 GLN A O 1
ATOM 737 N N . PRO A 1 94 ? 7.828 33.719 8.086 1 96.06 94 PRO A N 1
ATOM 738 C CA . PRO A 1 94 ? 8.148 33.906 9.5 1 96.06 94 PRO A CA 1
ATOM 739 C C . PRO A 1 94 ? 9.047 32.812 10.062 1 96.06 94 PRO A C 1
ATOM 741 O O . PRO A 1 94 ? 8.75 32.25 11.117 1 96.06 94 PRO A O 1
ATOM 744 N N . TYR A 1 95 ? 10.172 32.562 9.406 1 95.06 95 TYR A N 1
ATOM 745 C CA . TYR A 1 95 ? 11.086 31.516 9.812 1 95.06 95 TYR A CA 1
ATOM 746 C C . TYR A 1 95 ? 12.492 32.062 10.047 1 95.06 95 TYR A C 1
ATOM 748 O O . TYR A 1 95 ? 12.852 33.125 9.508 1 95.06 95 TYR A O 1
ATOM 756 N N . LYS A 1 96 ? 13.211 31.438 10.812 1 94.5 96 LYS A N 1
ATOM 757 C CA . LYS A 1 96 ? 14.648 31.656 10.953 1 94.5 96 LYS A CA 1
ATOM 758 C C . LYS A 1 96 ? 15.414 30.344 11 1 94.5 96 LYS A C 1
ATOM 760 O O . LYS A 1 96 ? 14.844 29.297 11.305 1 94.5 96 LYS A O 1
ATOM 765 N N . THR A 1 97 ? 16.656 30.328 10.609 1 92.62 97 THR A N 1
ATOM 766 C CA . THR A 1 97 ? 17.484 29.125 10.586 1 92.62 97 THR A CA 1
ATOM 767 C C . THR A 1 97 ? 18.344 29.047 11.852 1 92.62 97 THR A C 1
ATOM 769 O O . THR A 1 97 ? 18.938 30.047 12.266 1 92.62 97 THR A O 1
ATOM 772 N N . VAL A 1 98 ? 18.203 27.953 12.453 1 92.62 98 VAL A N 1
ATOM 773 C CA . VAL A 1 98 ? 19.047 27.734 13.625 1 92.62 98 VAL A CA 1
ATOM 774 C C . VAL A 1 98 ? 19.922 26.5 13.406 1 92.62 98 VAL A C 1
ATOM 776 O O . VAL A 1 98 ? 19.547 25.594 12.656 1 92.62 98 VAL A O 1
ATOM 779 N N . ASP A 1 99 ? 21.141 26.5 13.844 1 90.81 99 ASP A N 1
ATOM 780 C CA . ASP A 1 99 ? 22.062 25.391 13.75 1 90.81 99 ASP A CA 1
ATOM 781 C C . ASP A 1 99 ? 22.031 24.531 15.016 1 90.81 99 ASP A C 1
ATOM 783 O O . ASP A 1 99 ? 22.312 25.031 16.109 1 90.81 99 ASP A O 1
ATOM 787 N N . VAL A 1 100 ? 21.453 23.484 14.859 1 88.25 100 VAL A N 1
ATOM 788 C CA . VAL A 1 100 ? 21.422 22.562 15.984 1 88.25 100 VAL A CA 1
ATOM 789 C C . VAL A 1 100 ? 22.344 21.375 15.703 1 88.25 100 VAL A C 1
ATOM 791 O O . VAL A 1 100 ? 22 20.484 14.914 1 88.25 100 VAL A O 1
ATOM 794 N N . ASP A 1 101 ? 23.5 21.281 16.312 1 86.62 101 ASP A N 1
ATOM 795 C CA . ASP A 1 101 ? 24.469 20.188 16.188 1 86.62 101 ASP A CA 1
ATOM 796 C C . ASP A 1 101 ? 24.875 20 14.727 1 86.62 101 ASP A C 1
ATOM 798 O O . ASP A 1 101 ? 24.875 18.875 14.227 1 86.62 101 ASP A O 1
ATOM 802 N N . GLY A 1 102 ? 24.984 21.188 14.016 1 85.75 102 GLY A N 1
ATOM 803 C CA . GLY A 1 102 ? 25.5 21.109 12.656 1 85.75 102 GLY A CA 1
ATOM 804 C C . GLY A 1 102 ? 24.422 20.938 11.617 1 85.75 102 GLY A C 1
ATOM 805 O O . GLY A 1 102 ? 24.703 20.906 10.414 1 85.75 102 GLY A O 1
ATOM 806 N N . VAL A 1 103 ? 23.203 20.719 12.062 1 83.88 103 VAL A N 1
ATOM 807 C CA . VAL A 1 103 ? 22.094 20.562 11.125 1 83.88 103 VAL A CA 1
ATOM 808 C C . VAL A 1 103 ? 21.234 21.812 11.117 1 83.88 103 VAL A C 1
ATOM 810 O O . VAL A 1 103 ? 20.766 22.266 12.164 1 83.88 103 VAL A O 1
ATOM 813 N N . LYS A 1 104 ? 21.266 22.406 9.977 1 85.12 104 LYS A N 1
ATOM 814 C CA . LYS A 1 104 ? 20.422 23.594 9.828 1 85.12 104 LYS A CA 1
ATOM 815 C C . LYS A 1 104 ? 18.938 23.219 9.836 1 85.12 104 LYS A C 1
ATOM 817 O O . LYS A 1 104 ? 18.516 22.312 9.125 1 85.12 104 LYS A O 1
ATOM 822 N N . ARG A 1 105 ? 18.25 23.906 10.781 1 88.12 105 ARG A N 1
ATOM 823 C CA . ARG A 1 105 ? 16.812 23.656 10.891 1 88.12 105 ARG A CA 1
ATOM 824 C C . ARG A 1 105 ? 16.031 24.969 10.852 1 88.12 105 ARG A C 1
ATOM 826 O O . ARG A 1 105 ? 16.484 25.984 11.391 1 88.12 105 ARG A O 1
ATOM 833 N N . GLU A 1 106 ? 14.914 24.953 10.156 1 89.88 106 GLU A N 1
ATOM 834 C CA . GLU A 1 106 ? 14.039 26.125 10.117 1 89.88 106 GLU A CA 1
ATOM 835 C C . GLU A 1 106 ? 13.039 26.094 11.273 1 89.88 106 GLU A C 1
ATOM 837 O O . GLU A 1 106 ? 12.398 25.078 11.516 1 89.88 106 GLU A O 1
ATOM 842 N N . VAL A 1 107 ? 13.008 27.203 12.039 1 94.62 107 VAL A N 1
ATOM 843 C CA . VAL A 1 107 ? 12.07 27.328 13.141 1 94.62 107 VAL A CA 1
ATOM 844 C C . VAL A 1 107 ? 11.273 28.625 13.008 1 94.62 107 VAL A C 1
ATOM 846 O O . VAL A 1 107 ? 11.641 29.5 12.234 1 94.62 107 VAL A O 1
ATOM 849 N N . ILE A 1 108 ? 10.227 28.688 13.75 1 96.56 108 ILE A N 1
ATOM 850 C CA . ILE A 1 108 ? 9.414 29.891 13.75 1 96.56 108 ILE A CA 1
ATOM 851 C C . ILE A 1 108 ? 10.203 31.047 14.359 1 96.56 108 ILE A C 1
ATOM 853 O O . ILE A 1 108 ? 10.852 30.891 15.398 1 96.56 108 ILE A O 1
ATOM 857 N N . ASP A 1 109 ? 10.219 32.188 13.719 1 96.56 109 ASP A N 1
ATOM 858 C CA . ASP A 1 109 ? 10.805 33.406 14.266 1 96.56 109 ASP A CA 1
ATOM 859 C C . ASP A 1 109 ? 9.883 34.031 15.305 1 96.56 109 ASP A C 1
ATOM 861 O O . ASP A 1 109 ? 8.883 34.656 14.953 1 96.56 109 ASP A O 1
ATOM 865 N N . GLN A 1 110 ? 10.234 34 16.5 1 91.94 110 GLN A N 1
ATOM 866 C CA . GLN A 1 110 ? 9.422 34.5 17.594 1 91.94 110 GLN A CA 1
ATOM 867 C C . GLN A 1 110 ? 9.258 36.031 17.531 1 91.94 110 GLN A C 1
ATOM 869 O O . GLN A 1 110 ? 8.375 36.594 18.172 1 91.94 110 GLN A O 1
ATOM 874 N N . ASN A 1 111 ? 10.117 36.625 16.734 1 94.81 111 ASN A N 1
ATOM 875 C CA . ASN A 1 111 ? 10.07 38.094 16.625 1 94.81 111 ASN A CA 1
ATOM 876 C C . ASN A 1 111 ? 9.211 38.531 15.453 1 94.81 111 ASN A C 1
ATOM 878 O O . ASN A 1 111 ? 9.07 39.719 15.195 1 94.81 111 ASN A O 1
ATOM 882 N N . ASP A 1 112 ? 8.68 37.625 14.781 1 97.38 112 ASP A N 1
ATOM 883 C CA . ASP A 1 112 ? 7.797 38 13.68 1 97.38 112 ASP A CA 1
ATOM 884 C C . ASP A 1 112 ? 6.629 38.875 14.18 1 97.38 112 ASP A C 1
ATOM 886 O O . ASP A 1 112 ? 5.922 38.469 15.102 1 97.38 112 ASP A O 1
ATOM 890 N N . VAL A 1 113 ? 6.395 39.969 13.578 1 96.88 113 VAL A N 1
ATOM 891 C CA . VAL A 1 113 ? 5.449 40.969 14.062 1 96.88 113 VAL A CA 1
ATOM 892 C C . VAL A 1 113 ? 4.023 40.438 13.961 1 96.88 113 VAL A C 1
ATOM 894 O O . VAL A 1 113 ? 3.227 40.594 14.891 1 96.88 113 VAL A O 1
ATOM 897 N N . LYS A 1 114 ? 3.678 39.812 12.875 1 97.12 114 LYS A N 1
ATOM 898 C CA . LYS A 1 114 ? 2.332 39.281 12.672 1 97.12 114 LYS A CA 1
ATOM 899 C C . LYS A 1 114 ? 1.997 38.219 13.711 1 97.12 114 LYS A C 1
ATOM 901 O O . LYS A 1 114 ? 0.907 38.219 14.281 1 97.12 114 LYS A O 1
ATOM 906 N N . LEU A 1 115 ? 2.916 37.375 13.953 1 98.06 115 LEU A N 1
ATOM 907 C CA . LEU A 1 115 ? 2.707 36.312 14.906 1 98.06 115 LEU A CA 1
ATOM 908 C C . LEU A 1 115 ? 2.639 36.844 16.328 1 98.06 115 LEU A C 1
ATOM 910 O O . LEU A 1 115 ? 1.852 36.344 17.141 1 98.06 115 LEU A O 1
ATOM 914 N N . ARG A 1 116 ? 3.406 37.812 16.641 1 97.62 116 ARG A N 1
ATOM 915 C CA . ARG A 1 116 ? 3.346 38.438 17.969 1 97.62 116 ARG A CA 1
ATOM 916 C C . ARG A 1 116 ? 1.989 39.062 18.203 1 97.62 116 ARG A C 1
ATOM 918 O O . ARG A 1 116 ? 1.401 38.938 19.281 1 97.62 116 ARG A O 1
ATOM 925 N N . ASN A 1 117 ? 1.529 39.812 17.266 1 97.31 117 ASN A N 1
ATOM 926 C CA . ASN A 1 117 ? 0.23 40.438 17.391 1 97.31 117 ASN A CA 1
ATOM 927 C C . ASN A 1 117 ? -0.897 39.438 17.531 1 97.31 117 ASN A C 1
ATOM 929 O O . ASN A 1 117 ? -1.831 39.656 18.312 1 97.31 117 ASN A O 1
ATOM 933 N N . LEU A 1 118 ? -0.739 38.375 16.766 1 97.75 118 LEU A N 1
ATOM 934 C CA . LEU A 1 118 ? -1.72 37.312 16.875 1 97.75 118 LEU A CA 1
ATOM 935 C C . LEU A 1 118 ? -1.775 36.75 18.297 1 97.75 118 LEU A C 1
ATOM 937 O O . LEU A 1 118 ? -2.859 36.594 18.859 1 97.75 118 LEU A O 1
ATOM 941 N N . ARG A 1 119 ? -0.653 36.5 18.844 1 97.25 119 ARG A N 1
ATOM 942 C CA . ARG A 1 119 ? -0.559 35.969 20.203 1 97.25 119 ARG A CA 1
ATOM 943 C C . ARG A 1 119 ? -1.173 36.906 21.219 1 97.25 119 ARG A C 1
ATOM 945 O O . ARG A 1 119 ? -1.897 36.469 22.109 1 97.25 119 ARG A O 1
ATOM 952 N N . ILE A 1 120 ? -0.928 38.156 21.062 1 96.44 120 ILE A N 1
ATOM 953 C CA . ILE A 1 120 ? -1.43 39.156 21.969 1 96.44 120 ILE A CA 1
ATOM 954 C C . ILE A 1 120 ? -2.947 39.281 21.844 1 96.44 120 ILE A C 1
ATOM 956 O O . ILE A 1 120 ? -3.662 39.312 22.844 1 96.44 120 ILE A O 1
ATOM 960 N N . GLU A 1 121 ? -3.449 39.25 20.656 1 95.56 121 GLU A N 1
ATOM 961 C CA . GLU A 1 121 ? -4.855 39.531 20.375 1 95.56 121 GLU A CA 1
ATOM 962 C C . GLU A 1 121 ? -5.727 38.281 20.641 1 95.56 121 GLU A C 1
ATOM 964 O O . GLU A 1 121 ? -6.828 38.406 21.188 1 95.56 121 GLU A O 1
ATOM 969 N N . LEU A 1 122 ? -5.211 37.188 20.234 1 96.88 122 LEU A N 1
ATOM 970 C CA . LEU A 1 122 ? -6.109 36.031 20.25 1 96.88 122 LEU A CA 1
ATOM 971 C C . LEU A 1 122 ? -5.609 34.969 21.219 1 96.88 122 LEU A C 1
ATOM 973 O O . LEU A 1 122 ? -6.301 33.969 21.469 1 96.88 122 LEU A O 1
ATOM 977 N N . GLY A 1 123 ? -4.371 35.156 21.734 1 96.62 123 GLY A N 1
ATOM 978 C CA . GLY A 1 123 ? -3.889 34.25 22.781 1 96.62 123 GLY A CA 1
ATOM 979 C C . GLY A 1 123 ? -2.959 33.188 22.266 1 96.62 123 GLY A C 1
ATOM 980 O O . GLY A 1 123 ? -2.773 33.031 21.047 1 96.62 123 GLY A O 1
ATOM 981 N N . VAL A 1 124 ? -2.43 32.375 23.188 1 97.25 124 VAL A N 1
ATOM 982 C CA . VAL A 1 124 ? -1.354 31.406 22.922 1 97.25 124 VAL A CA 1
ATOM 983 C C . VAL A 1 124 ? -1.892 30.219 22.141 1 97.25 124 VAL A C 1
ATOM 985 O O . VAL A 1 124 ? -1.201 29.672 21.266 1 97.25 124 VAL A O 1
ATOM 988 N N . ASP A 1 125 ? -3.107 29.812 22.344 1 97.69 125 ASP A N 1
ATOM 989 C CA . ASP A 1 125 ? -3.654 28.641 21.672 1 97.69 125 ASP A CA 1
ATOM 990 C C . ASP A 1 125 ? -3.816 28.891 20.172 1 97.69 125 ASP A C 1
ATOM 992 O O . ASP A 1 125 ? -3.477 28.031 19.359 1 97.69 125 ASP A O 1
ATOM 996 N N . VAL A 1 126 ? -4.266 30.016 19.859 1 98.12 126 VAL A N 1
ATOM 997 C CA . VAL A 1 126 ? -4.426 30.375 18.453 1 98.12 126 VAL A CA 1
ATOM 998 C C . VAL A 1 126 ? -3.053 30.547 17.812 1 98.12 126 VAL A C 1
ATOM 1000 O O . VAL A 1 126 ? -2.832 30.094 16.688 1 98.12 126 VAL A O 1
ATOM 1003 N N . TYR A 1 127 ? -2.197 31.156 18.531 1 98.06 127 TYR A N 1
ATOM 1004 C CA . TYR A 1 127 ? -0.813 31.297 18.094 1 98.06 127 TYR A CA 1
ATOM 1005 C C . TYR A 1 127 ? -0.22 29.922 17.75 1 98.06 127 TYR A C 1
ATOM 1007 O O . TYR A 1 127 ? 0.374 29.75 16.688 1 98.06 127 TYR A O 1
ATOM 1015 N N . ASN A 1 128 ? -0.402 28.984 18.625 1 97.69 128 ASN A N 1
ATOM 1016 C CA . ASN A 1 128 ? 0.139 27.641 18.438 1 97.69 128 ASN A CA 1
ATOM 1017 C C . ASN A 1 128 ? -0.458 26.953 17.219 1 97.69 128 ASN A C 1
ATOM 1019 O O . ASN A 1 128 ? 0.252 26.281 16.469 1 97.69 128 ASN A O 1
ATOM 1023 N N . VAL A 1 129 ? -1.685 27.109 17 1 97.62 129 VAL A N 1
ATOM 1024 C CA . VAL A 1 129 ? -2.361 26.516 15.859 1 97.62 129 VAL A CA 1
ATOM 1025 C C . VAL A 1 129 ? -1.753 27.047 14.562 1 97.62 129 VAL A C 1
ATOM 1027 O O . VAL A 1 129 ? -1.447 26.266 13.648 1 97.62 129 VAL A O 1
ATOM 1030 N N . VAL A 1 130 ? -1.578 28.312 14.5 1 98.06 130 VAL A N 1
ATOM 1031 C CA . VAL A 1 130 ? -1.08 28.953 13.289 1 98.06 130 VAL A CA 1
ATOM 1032 C C . VAL A 1 130 ? 0.384 28.594 13.07 1 98.06 130 VAL A C 1
ATOM 1034 O O . VAL A 1 130 ? 0.78 28.234 11.953 1 98.06 130 VAL A O 1
ATOM 1037 N N . THR A 1 131 ? 1.173 28.625 14.102 1 97.69 131 THR A N 1
ATOM 1038 C CA . THR A 1 131 ? 2.594 28.328 13.961 1 97.69 131 THR A CA 1
ATOM 1039 C C . THR A 1 131 ? 2.809 26.859 13.625 1 97.69 131 THR A C 1
ATOM 1041 O O . THR A 1 131 ? 3.703 26.516 12.844 1 97.69 131 THR A O 1
ATOM 1044 N N . ASN A 1 132 ? 2.035 25.969 14.227 1 96 132 ASN A N 1
ATOM 1045 C CA . ASN A 1 132 ? 2.1 24.562 13.859 1 96 132 ASN A CA 1
ATOM 1046 C C . ASN A 1 132 ? 1.778 24.359 12.383 1 96 1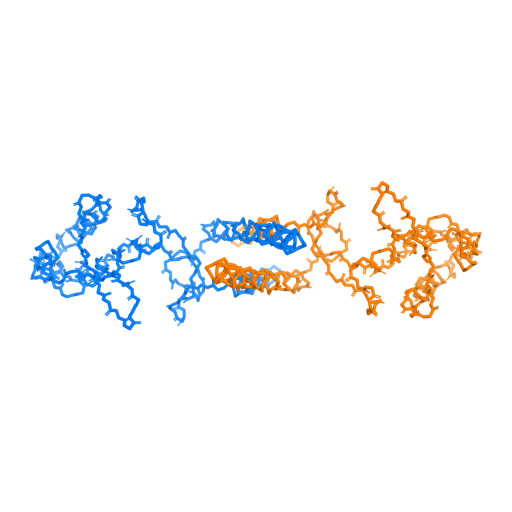32 ASN A C 1
ATOM 1048 O O . ASN A 1 132 ? 2.465 23.594 11.695 1 96 132 ASN A O 1
ATOM 1052 N N . ALA A 1 133 ? 0.755 25.047 11.945 1 96.5 133 ALA A N 1
ATOM 1053 C CA . ALA A 1 133 ? 0.365 24.953 10.539 1 96.5 133 ALA A CA 1
ATOM 1054 C C . ALA A 1 133 ? 1.478 25.453 9.625 1 96.5 133 ALA A C 1
ATOM 1056 O O . ALA A 1 133 ? 1.77 24.828 8.594 1 96.5 133 ALA A O 1
ATOM 1057 N N . LEU A 1 134 ? 2.059 26.531 9.984 1 96.06 134 LEU A N 1
ATOM 1058 C CA . LEU A 1 134 ? 3.17 27.094 9.227 1 96.06 134 LEU A CA 1
ATOM 1059 C C . LEU A 1 134 ? 4.312 26.078 9.117 1 96.06 134 LEU A C 1
ATOM 1061 O O . LEU A 1 134 ? 4.875 25.891 8.039 1 96.06 134 LEU A O 1
ATOM 1065 N N . MET A 1 135 ? 4.57 25.422 10.195 1 94.69 135 MET A N 1
ATOM 1066 C CA . MET A 1 135 ? 5.656 24.453 10.219 1 94.69 135 MET A CA 1
ATOM 1067 C C . MET A 1 135 ? 5.312 23.234 9.359 1 94.69 135 MET A C 1
ATOM 1069 O O . MET A 1 135 ? 6.172 22.703 8.664 1 94.69 135 MET A O 1
ATOM 1073 N N . GLU A 1 136 ? 4.117 22.812 9.453 1 93.75 136 GLU A N 1
ATOM 1074 C CA . GLU A 1 136 ? 3.668 21.688 8.641 1 93.75 136 GLU A CA 1
ATOM 1075 C C . GLU A 1 136 ? 3.775 22.016 7.148 1 93.75 136 GLU A C 1
ATOM 1077 O O . GLU A 1 136 ? 4.293 21.203 6.371 1 93.75 136 GLU A O 1
ATOM 1082 N N . ILE A 1 137 ? 3.346 23.172 6.785 1 92.25 137 ILE A N 1
ATOM 1083 C CA . ILE A 1 137 ? 3.408 23.594 5.391 1 92.25 137 ILE A CA 1
ATOM 1084 C C . ILE A 1 137 ? 4.867 23.688 4.941 1 92.25 137 ILE A C 1
ATOM 1086 O O . ILE A 1 137 ? 5.215 23.234 3.848 1 92.25 137 ILE A O 1
ATOM 1090 N N . ASN A 1 138 ? 5.637 24.234 5.77 1 89.56 138 ASN A N 1
ATOM 1091 C CA . ASN A 1 138 ? 7.055 24.391 5.461 1 89.56 138 ASN A CA 1
ATOM 1092 C C . ASN A 1 138 ? 7.738 23.031 5.281 1 89.56 138 ASN A C 1
ATOM 1094 O O . ASN A 1 138 ? 8.695 22.906 4.516 1 89.56 138 ASN A O 1
ATOM 1098 N N . GLU A 1 139 ? 7.262 22.125 5.984 1 88 139 GLU A N 1
ATOM 1099 C CA . GLU A 1 139 ? 7.832 20.781 5.914 1 88 139 GLU A CA 1
ATOM 1100 C C . GLU A 1 139 ? 7.289 20.016 4.711 1 88 139 GLU A C 1
ATOM 1102 O O . GLU A 1 139 ? 8.039 19.344 4.004 1 88 139 GLU A O 1
ATOM 1107 N N . TYR A 1 140 ? 6.094 20.094 4.434 1 87.75 140 TYR A N 1
ATOM 1108 C CA . TYR A 1 140 ? 5.43 19.188 3.494 1 87.75 140 TYR A CA 1
ATOM 1109 C C . TYR A 1 140 ? 5.266 19.844 2.131 1 87.75 140 TYR A C 1
ATOM 1111 O O . TYR A 1 140 ? 5.152 19.172 1.111 1 87.75 140 TYR A O 1
ATOM 1119 N N . ASN A 1 141 ? 5.195 21.125 2.1 1 85.69 141 ASN A N 1
ATOM 1120 C CA . ASN A 1 141 ? 4.965 21.828 0.846 1 85.69 141 ASN A CA 1
ATOM 1121 C C . ASN A 1 141 ? 5.578 23.234 0.872 1 85.69 141 ASN A C 1
ATOM 1123 O O . ASN A 1 141 ? 4.871 24.234 0.711 1 85.69 141 ASN A O 1
ATOM 1127 N N . PRO A 1 142 ? 6.832 23.281 1.006 1 78.31 142 PRO A N 1
ATOM 1128 C CA . PRO A 1 142 ? 7.488 24.578 1.167 1 78.31 142 PRO A CA 1
ATOM 1129 C C . PRO A 1 142 ? 7.32 25.484 -0.055 1 78.31 142 PRO A C 1
ATOM 1131 O O . PRO A 1 142 ? 7.227 26.703 0.083 1 78.31 142 PRO A O 1
ATOM 1134 N N . SER A 1 143 ? 7.23 24.938 -1.205 1 77.69 143 SER A N 1
ATOM 1135 C CA . SER A 1 143 ? 7.172 25.734 -2.424 1 77.69 143 SER A CA 1
ATOM 1136 C C . SER A 1 143 ? 5.738 26.156 -2.744 1 77.69 143 SER A C 1
ATOM 1138 O O . SER A 1 143 ? 5.492 27.297 -3.141 1 77.69 143 SER A O 1
ATOM 1140 N N . GLY A 1 144 ? 4.801 25.312 -2.539 1 81.56 144 GLY A N 1
ATOM 1141 C CA . GLY A 1 144 ? 3.414 25.578 -2.887 1 81.56 144 GLY A CA 1
ATOM 1142 C C . GLY A 1 144 ? 2.639 26.25 -1.771 1 81.56 144 GLY A C 1
ATOM 1143 O O . GLY A 1 144 ? 1.733 27.047 -2.027 1 81.56 144 GLY A O 1
ATOM 1144 N N . ARG A 1 145 ? 3.049 26.047 -0.519 1 87.94 145 ARG A N 1
ATOM 1145 C CA . ARG A 1 145 ? 2.461 26.609 0.693 1 87.94 145 ARG A CA 1
ATOM 1146 C C . ARG A 1 145 ? 0.965 26.312 0.762 1 87.94 145 ARG A C 1
ATOM 1148 O O . ARG A 1 145 ? 0.167 27.188 1.083 1 87.94 145 ARG A O 1
ATOM 1155 N N . ILE A 1 146 ? 0.585 25.125 0.226 1 89.06 146 ILE A N 1
ATOM 1156 C CA . ILE A 1 146 ? -0.809 24.688 0.28 1 89.06 146 ILE A CA 1
ATOM 1157 C C . ILE A 1 146 ? -0.948 23.5 1.228 1 89.06 146 ILE A C 1
ATOM 1159 O O . ILE A 1 146 ? 0.042 22.859 1.565 1 89.06 146 ILE A O 1
ATOM 1163 N N . VAL A 1 147 ? -2.16 23.359 1.627 1 91.56 147 VAL A N 1
ATOM 1164 C CA . VAL A 1 147 ? -2.494 22.234 2.51 1 91.56 147 VAL A CA 1
ATOM 1165 C C . VAL A 1 147 ? -2.289 20.922 1.776 1 91.56 147 VAL A C 1
ATOM 1167 O O . VAL A 1 147 ? -2.678 20.781 0.614 1 91.56 147 VAL A O 1
ATOM 1170 N N . VAL A 1 148 ? -1.701 19.969 2.412 1 91.94 148 VAL A N 1
ATOM 1171 C CA . VAL A 1 148 ? -1.415 18.656 1.813 1 91.94 148 VAL A CA 1
ATOM 1172 C C . VAL A 1 148 ? -1.941 17.547 2.719 1 91.94 148 VAL A C 1
ATOM 1174 O O . VAL A 1 148 ? -1.689 17.547 3.926 1 91.94 148 VAL A O 1
ATOM 1177 N N . PRO A 1 149 ? -2.66 16.688 2.086 1 93.81 149 PRO A N 1
ATOM 1178 C CA . PRO A 1 149 ? -3.102 15.547 2.887 1 93.81 149 PRO A CA 1
ATOM 1179 C C . PRO A 1 149 ? -1.979 14.547 3.152 1 93.81 149 PRO A C 1
ATOM 1181 O O . PRO A 1 149 ? -1.124 14.328 2.291 1 93.81 149 PRO A O 1
ATOM 1184 N N . GLU A 1 150 ? -1.975 14.023 4.359 1 94.5 150 GLU A N 1
ATOM 1185 C CA . GLU A 1 150 ? -0.981 13.031 4.758 1 94.5 150 GLU A CA 1
ATOM 1186 C C . GLU A 1 150 ? -1.621 11.898 5.559 1 94.5 150 GLU A C 1
ATOM 1188 O O . GLU A 1 150 ? -2.531 12.133 6.355 1 94.5 150 GLU A O 1
ATOM 1193 N N . LEU A 1 151 ? -1.128 10.695 5.273 1 95.94 151 LEU A N 1
ATOM 1194 C CA . LEU A 1 151 ? -1.524 9.578 6.125 1 95.94 151 LEU A CA 1
ATOM 1195 C C . LEU A 1 151 ? -0.994 9.766 7.543 1 95.94 151 LEU A C 1
ATOM 1197 O O . LEU A 1 151 ? 0.198 10.016 7.738 1 95.94 151 LEU A O 1
ATOM 1201 N N . TRP A 1 152 ? -1.913 9.602 8.555 1 95.06 152 TRP A N 1
ATOM 1202 C CA . TRP A 1 152 ? -1.547 10 9.914 1 95.06 152 TRP A CA 1
ATOM 1203 C C . TRP A 1 152 ? -2.086 9.008 10.93 1 95.06 152 TRP A C 1
ATOM 1205 O O . TRP A 1 152 ? -3.217 8.531 10.805 1 95.06 152 TRP A O 1
ATOM 1215 N N . ASN A 1 153 ? -1.271 8.625 11.844 1 96.25 153 ASN A N 1
ATOM 1216 C CA . ASN A 1 153 ? -1.665 7.887 13.039 1 96.25 153 ASN A CA 1
ATOM 1217 C C . ASN A 1 153 ? -2.01 8.828 14.188 1 96.25 153 ASN A C 1
ATOM 1219 O O . ASN A 1 153 ? -1.115 9.344 14.859 1 96.25 153 ASN A O 1
ATOM 1223 N N . PHE A 1 154 ? -3.203 9.094 14.445 1 93.56 154 PHE A N 1
ATOM 1224 C CA . PHE A 1 154 ? -3.664 10.086 15.406 1 93.56 154 PHE A CA 1
ATOM 1225 C C . PHE A 1 154 ? -3.418 9.609 16.828 1 93.56 154 PHE A C 1
ATOM 1227 O O . PHE A 1 154 ? -3.295 10.422 17.75 1 93.56 154 PHE A O 1
ATOM 1234 N N . LYS A 1 155 ? -3.361 8.32 17.016 1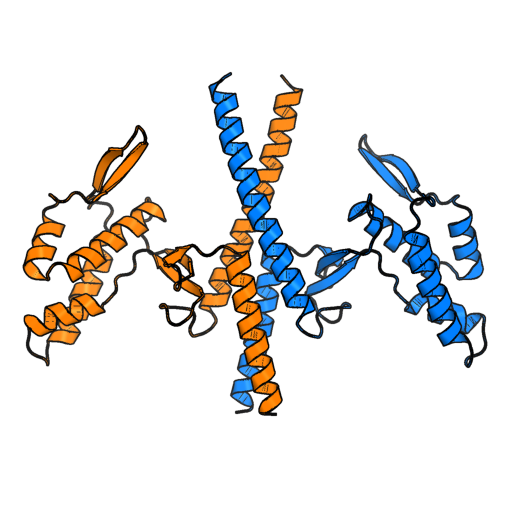 92.75 155 LYS A N 1
ATOM 1235 C CA . LYS A 1 155 ? -3.062 7.777 18.328 1 92.75 155 LYS A CA 1
ATOM 1236 C C . LYS A 1 155 ? -1.646 8.133 18.766 1 92.75 155 LYS A C 1
ATOM 1238 O O . LYS A 1 155 ? -1.416 8.484 19.922 1 92.75 155 LYS A O 1
ATOM 1243 N N . HIS A 1 156 ? -0.734 8.109 17.844 1 93.94 156 HIS A N 1
ATOM 1244 C CA . HIS A 1 156 ? 0.667 8.32 18.188 1 93.94 156 HIS A CA 1
ATOM 1245 C C . HIS A 1 156 ? 1.14 9.703 17.75 1 93.94 156 HIS A C 1
ATOM 1247 O O . HIS A 1 156 ? 2.262 10.109 18.062 1 93.94 156 HIS A O 1
ATOM 1253 N N . GLY A 1 157 ? 0.364 10.406 16.969 1 90.94 157 GLY A N 1
ATOM 1254 C CA . GLY A 1 157 ? 0.689 11.766 16.562 1 90.94 157 GLY A CA 1
ATOM 1255 C C . GLY A 1 157 ? 1.85 11.836 15.594 1 90.94 157 GLY A C 1
ATOM 1256 O O . GLY A 1 157 ? 2.764 12.641 15.766 1 90.94 157 GLY A O 1
ATOM 1257 N N . ARG A 1 158 ? 1.803 10.906 14.594 1 93.31 158 ARG A N 1
ATOM 1258 C CA . ARG A 1 158 ? 2.879 10.836 13.609 1 93.31 158 ARG A CA 1
ATOM 1259 C C . ARG A 1 158 ? 2.354 10.375 12.258 1 93.31 158 ARG A C 1
ATOM 1261 O O . ARG A 1 158 ? 1.223 9.898 12.148 1 93.31 158 ARG A O 1
ATOM 1268 N N . LYS A 1 159 ? 3.217 10.578 11.281 1 93.31 159 LYS A N 1
ATOM 1269 C CA . LYS A 1 159 ? 2.916 10 9.977 1 93.31 159 LYS A CA 1
ATOM 1270 C C . LYS A 1 159 ? 2.723 8.492 10.07 1 93.31 159 LYS A C 1
ATOM 1272 O O . LYS A 1 159 ? 3.482 7.805 10.758 1 93.31 159 LYS A O 1
ATOM 1277 N N . ALA A 1 160 ? 1.733 8.023 9.414 1 95.69 160 ALA A N 1
ATOM 1278 C CA . ALA A 1 160 ? 1.474 6.586 9.453 1 95.69 160 ALA A CA 1
ATOM 1279 C C . ALA A 1 160 ? 2.279 5.852 8.383 1 95.69 160 ALA A C 1
ATOM 1281 O O . ALA A 1 160 ? 2.402 6.332 7.254 1 95.69 160 ALA A O 1
ATOM 1282 N N . ALA A 1 161 ? 2.889 4.738 8.773 1 95.12 161 ALA A N 1
ATOM 1283 C CA . ALA A 1 161 ? 3.469 3.85 7.77 1 95.12 161 ALA A CA 1
ATOM 1284 C C . ALA A 1 161 ? 2.381 3.213 6.91 1 95.12 161 ALA A C 1
ATOM 1286 O O . ALA A 1 161 ? 1.268 2.973 7.383 1 95.12 161 ALA A O 1
ATOM 1287 N N . MET A 1 162 ? 2.668 2.924 5.715 1 95.56 162 MET A N 1
ATOM 1288 C CA . MET A 1 162 ? 1.677 2.352 4.805 1 95.56 162 MET A CA 1
ATOM 1289 C C . MET A 1 162 ? 1.134 1.036 5.355 1 95.56 162 MET A C 1
ATOM 1291 O O . MET A 1 162 ? -0.07 0.78 5.285 1 95.56 162 MET A O 1
ATOM 1295 N N . ALA A 1 163 ? 2.061 0.223 5.859 1 96.62 163 ALA A N 1
ATOM 1296 C CA . ALA A 1 163 ? 1.64 -1.06 6.418 1 96.62 163 ALA A CA 1
ATOM 1297 C C . ALA A 1 163 ? 0.605 -0.866 7.52 1 96.62 163 ALA A C 1
ATOM 1299 O O . ALA A 1 163 ? -0.367 -1.62 7.609 1 96.62 163 ALA A O 1
ATOM 1300 N N . GLU A 1 164 ? 0.812 0.154 8.32 1 96.81 164 GLU A N 1
ATOM 1301 C CA . GLU A 1 164 ? -0.12 0.478 9.391 1 96.81 164 GLU A CA 1
ATOM 1302 C C . GLU A 1 164 ? -1.488 0.866 8.836 1 96.81 164 GLU A C 1
ATOM 1304 O O . GLU A 1 164 ? -2.52 0.458 9.375 1 96.81 164 GLU A O 1
ATOM 1309 N N . VAL A 1 165 ? -1.5 1.646 7.883 1 97.31 165 VAL A N 1
ATOM 1310 C CA . VAL A 1 165 ? -2.74 2.133 7.285 1 97.31 165 VAL A CA 1
ATOM 1311 C C . VAL A 1 165 ? -3.502 0.969 6.656 1 97.31 165 VAL A C 1
ATOM 1313 O O . VAL A 1 165 ? -4.703 0.813 6.879 1 97.31 165 VAL A O 1
ATOM 1316 N N . ILE A 1 166 ? -2.801 0.168 5.918 1 97.69 166 ILE A N 1
ATOM 1317 C CA . ILE A 1 166 ? -3.41 -0.971 5.238 1 97.69 166 ILE A CA 1
ATOM 1318 C C . ILE A 1 166 ? -4.016 -1.922 6.27 1 97.69 166 ILE A C 1
ATOM 1320 O O . ILE A 1 166 ? -5.156 -2.361 6.121 1 97.69 166 ILE A O 1
ATOM 1324 N N . LYS A 1 167 ? -3.297 -2.225 7.285 1 97.06 167 LYS A N 1
ATOM 1325 C CA . LYS A 1 167 ? -3.795 -3.082 8.359 1 97.06 167 LYS A CA 1
ATOM 1326 C C . LYS A 1 167 ? -5.074 -2.514 8.969 1 97.06 167 LYS A C 1
ATOM 1328 O O . LYS A 1 167 ? -6.043 -3.246 9.188 1 97.06 167 LYS A O 1
ATOM 1333 N N . TYR A 1 168 ? -5.043 -1.303 9.281 1 96.69 168 TYR A N 1
ATOM 1334 C CA . TYR A 1 168 ? -6.199 -0.634 9.867 1 96.69 168 TYR A CA 1
ATOM 1335 C C . TYR A 1 168 ? -7.402 -0.707 8.938 1 96.69 168 TYR A C 1
ATOM 1337 O O . TYR A 1 168 ? -8.516 -0.995 9.375 1 96.69 168 TYR A O 1
ATOM 1345 N N . VAL A 1 169 ? -7.215 -0.389 7.656 1 96.19 169 VAL A N 1
ATOM 1346 C CA . VAL A 1 169 ? -8.273 -0.394 6.652 1 96.19 169 VAL A CA 1
ATOM 1347 C C . VAL A 1 169 ? -8.93 -1.774 6.594 1 96.19 169 VAL A C 1
ATOM 1349 O O . VAL A 1 169 ? -10.156 -1.89 6.594 1 96.19 169 VAL A O 1
ATOM 1352 N N . PHE A 1 170 ? -8.117 -2.822 6.527 1 96.5 170 PHE A N 1
ATOM 1353 C CA . PHE A 1 170 ? -8.664 -4.168 6.441 1 96.5 170 PHE A CA 1
ATOM 1354 C C . PHE A 1 170 ? -9.43 -4.523 7.711 1 96.5 170 PHE A C 1
ATOM 1356 O O . PHE A 1 170 ? -10.422 -5.25 7.664 1 96.5 170 PHE A O 1
ATOM 1363 N N . ARG A 1 171 ? -8.938 -4.023 8.828 1 94.75 171 ARG A N 1
ATOM 1364 C CA . ARG A 1 171 ? -9.672 -4.234 10.07 1 94.75 171 ARG A CA 1
ATOM 1365 C C . ARG A 1 171 ? -11.047 -3.576 10.008 1 94.75 171 ARG A C 1
ATOM 1367 O O . ARG A 1 171 ? -12.047 -4.172 10.414 1 94.75 171 ARG A O 1
ATOM 1374 N N . GLN A 1 172 ? -11.109 -2.35 9.555 1 93.12 172 GLN A N 1
ATOM 1375 C CA . GLN A 1 172 ? -12.375 -1.625 9.43 1 93.12 172 GLN A CA 1
ATOM 1376 C C . GLN A 1 172 ? -13.312 -2.318 8.445 1 93.12 172 GLN A C 1
ATOM 1378 O O . GLN A 1 172 ? -14.508 -2.455 8.711 1 93.12 172 GLN A O 1
ATOM 1383 N N . TRP A 1 173 ? -12.758 -2.719 7.332 1 93 173 TRP A N 1
ATOM 1384 C CA . TRP A 1 173 ? -13.547 -3.379 6.297 1 93 173 TRP A CA 1
ATOM 1385 C C . TRP A 1 173 ? -14.148 -4.68 6.816 1 93 173 TRP A C 1
ATOM 1387 O O . TRP A 1 173 ? -15.336 -4.945 6.613 1 93 173 TRP A O 1
ATOM 1397 N N . LYS A 1 174 ? -13.352 -5.469 7.457 1 92.19 174 LYS A N 1
ATOM 1398 C CA . LYS A 1 174 ? -13.836 -6.719 8.031 1 92.19 174 LYS A CA 1
ATOM 1399 C C . LYS A 1 174 ? -14.961 -6.465 9.039 1 92.19 174 LYS A C 1
ATOM 1401 O O . LYS A 1 174 ? -15.953 -7.195 9.062 1 92.19 174 LYS A O 1
ATOM 1406 N N . SER A 1 175 ? -14.742 -5.469 9.836 1 90.38 175 SER A N 1
ATOM 1407 C CA . SER A 1 175 ? -15.766 -5.105 10.812 1 90.38 175 SER A CA 1
ATOM 1408 C C . SER A 1 175 ? -17.078 -4.738 10.133 1 90.38 175 SER A C 1
ATOM 1410 O O . SER A 1 175 ? -18.156 -5.145 10.57 1 90.38 175 SER A O 1
ATOM 1412 N N . ASP A 1 176 ? -17 -3.953 9.102 1 88.81 176 ASP A N 1
ATOM 1413 C CA . ASP A 1 176 ? -18.188 -3.568 8.336 1 88.81 176 ASP A CA 1
ATOM 1414 C C . ASP A 1 176 ? -18.891 -4.797 7.766 1 88.81 176 ASP A C 1
ATOM 1416 O O . ASP A 1 176 ? -20.125 -4.879 7.785 1 88.81 176 ASP A O 1
ATOM 1420 N N . LYS A 1 177 ? -18.109 -5.715 7.234 1 88.62 177 LYS A N 1
ATOM 1421 C CA . LYS A 1 177 ? -18.672 -6.926 6.645 1 88.62 177 LYS A CA 1
ATOM 1422 C C . LYS A 1 177 ? -19.375 -7.777 7.703 1 88.62 177 LYS A C 1
ATOM 1424 O O . LYS A 1 177 ? -20.453 -8.328 7.449 1 88.62 177 LYS A O 1
ATOM 1429 N N . ASP A 1 178 ? -18.734 -7.848 8.797 1 86.94 178 ASP A N 1
ATOM 1430 C CA . ASP A 1 178 ? -19.312 -8.617 9.891 1 86.94 178 ASP A CA 1
ATOM 1431 C C . ASP A 1 178 ? -20.625 -7.977 10.359 1 86.94 178 ASP A C 1
ATOM 1433 O O . ASP A 1 178 ? -21.594 -8.68 10.672 1 86.94 178 ASP A O 1
ATOM 1437 N N . MET A 1 179 ? -20.688 -6.703 10.438 1 82.88 179 MET A N 1
ATOM 1438 C CA . MET A 1 179 ? -21.891 -5.988 10.852 1 82.88 179 MET A CA 1
ATOM 1439 C C . MET A 1 179 ? -23.031 -6.207 9.852 1 82.88 179 MET A C 1
ATOM 1441 O O . MET A 1 179 ? -24.172 -6.398 10.25 1 82.88 179 MET A O 1
ATOM 1445 N N . THR A 1 180 ? -22.688 -6.188 8.602 1 82.81 180 THR A N 1
ATOM 1446 C CA . THR A 1 180 ? -23.688 -6.418 7.551 1 82.81 180 THR A CA 1
ATOM 1447 C C . THR A 1 180 ? -24.25 -7.828 7.645 1 82.81 180 THR A C 1
ATOM 1449 O O . THR A 1 180 ? -25.453 -8.023 7.523 1 82.81 180 THR A O 1
ATOM 1452 N N . ARG A 1 181 ? -23.438 -8.836 7.848 1 80.44 181 ARG A N 1
ATOM 1453 C CA . ARG A 1 181 ? -23.859 -10.227 7.969 1 80.44 181 ARG A CA 1
ATOM 1454 C C . ARG A 1 181 ? -24.781 -10.414 9.172 1 80.44 181 ARG A C 1
ATOM 1456 O O . ARG A 1 181 ? -25.719 -11.227 9.125 1 80.44 181 ARG A O 1
ATOM 1463 N N . ALA A 1 182 ? -24.547 -9.609 10.188 1 79.44 182 ALA A N 1
ATOM 1464 C CA . ALA A 1 182 ? -25.344 -9.727 11.406 1 79.44 182 ALA A CA 1
ATOM 1465 C C . ALA A 1 182 ? -26.734 -9.117 11.211 1 79.44 182 ALA A C 1
ATOM 1467 O O . ALA A 1 182 ? -27.688 -9.5 11.898 1 79.44 182 ALA A O 1
ATOM 1468 N N . VAL A 1 183 ? -26.734 -8.188 10.336 1 75.44 183 VAL A N 1
ATOM 1469 C CA . VAL A 1 183 ? -28 -7.5 10.141 1 75.44 183 VAL A CA 1
ATOM 1470 C C . VAL A 1 183 ? -28.844 -8.258 9.102 1 75.44 183 VAL A C 1
ATOM 1472 O O . VAL A 1 183 ? -30.062 -8.242 9.164 1 75.44 183 VAL A O 1
ATOM 1475 N N . ILE A 1 184 ? -28.188 -8.961 8.234 1 64.56 184 ILE A N 1
ATOM 1476 C CA . ILE A 1 184 ? -28.969 -9.703 7.242 1 64.56 184 ILE A CA 1
ATOM 1477 C C . ILE A 1 184 ? -29.188 -11.133 7.734 1 64.56 184 ILE A C 1
ATOM 1479 O O . ILE A 1 184 ? -30.312 -11.656 7.641 1 64.56 184 ILE A O 1
ATOM 1483 N N . MET B 1 1 ? 35.562 11.711 -4.535 1 56.94 1 MET B N 1
ATOM 1484 C CA . MET B 1 1 ? 35.312 10.297 -4.254 1 56.94 1 MET B CA 1
ATOM 1485 C C . MET B 1 1 ? 34.5 10.148 -2.971 1 56.94 1 MET B C 1
ATOM 1487 O O . MET B 1 1 ? 33.5 9.414 -2.939 1 56.94 1 MET B O 1
ATOM 1491 N N . GLU B 1 2 ? 34.75 10.836 -1.947 1 59.94 2 GLU B N 1
ATOM 1492 C CA . GLU B 1 2 ? 34.094 10.758 -0.65 1 59.94 2 GLU B CA 1
ATOM 1493 C C . GLU B 1 2 ? 32.656 11.266 -0.739 1 59.94 2 GLU B C 1
ATOM 1495 O O . GLU B 1 2 ? 31.75 10.695 -0.135 1 59.94 2 GLU B O 1
ATOM 1500 N N . TYR B 1 3 ? 32.531 12.289 -1.498 1 60.03 3 TYR B N 1
ATOM 1501 C CA . TYR B 1 3 ? 31.188 12.859 -1.665 1 60.03 3 TYR B CA 1
ATOM 1502 C C . TYR B 1 3 ? 30.25 11.875 -2.355 1 60.03 3 TYR B C 1
ATOM 1504 O O . TYR B 1 3 ? 29.109 11.688 -1.928 1 60.03 3 TYR B O 1
ATOM 1512 N N . LEU B 1 4 ? 30.891 11.336 -3.354 1 58.69 4 LEU B N 1
ATOM 1513 C CA . LEU B 1 4 ? 30.094 10.375 -4.105 1 58.69 4 LEU B CA 1
ATOM 1514 C C . LEU B 1 4 ? 29.75 9.156 -3.244 1 58.69 4 LEU B C 1
ATOM 1516 O O . LEU B 1 4 ? 28.656 8.609 -3.342 1 58.69 4 LEU B O 1
ATOM 1520 N N . GLU B 1 5 ? 30.719 8.836 -2.453 1 62 5 GLU B N 1
ATOM 1521 C CA . GLU B 1 5 ? 30.469 7.703 -1.561 1 62 5 GLU B CA 1
ATOM 1522 C C . GLU B 1 5 ? 29.391 8.023 -0.54 1 62 5 GLU B C 1
ATOM 1524 O O . GLU B 1 5 ? 28.547 7.18 -0.238 1 62 5 GLU B O 1
ATOM 1529 N N . ASN B 1 6 ? 29.484 9.195 -0.044 1 65.31 6 ASN B N 1
ATOM 1530 C CA . ASN B 1 6 ? 28.5 9.641 0.926 1 65.31 6 ASN B CA 1
ATOM 1531 C C . ASN B 1 6 ? 27.109 9.727 0.303 1 65.31 6 ASN B C 1
ATOM 1533 O O . ASN B 1 6 ? 26.125 9.312 0.916 1 65.31 6 ASN B O 1
ATOM 1537 N N . LEU B 1 7 ? 27.156 10.297 -0.839 1 63.91 7 LEU B N 1
ATOM 1538 C CA . LEU B 1 7 ? 25.875 10.367 -1.552 1 63.91 7 LEU B CA 1
ATOM 1539 C C . LEU B 1 7 ? 25.328 8.977 -1.821 1 63.91 7 LEU B C 1
ATOM 1541 O O . LEU B 1 7 ? 24.109 8.75 -1.691 1 63.91 7 LEU B O 1
ATOM 1545 N N . ASN B 1 8 ? 26.297 8.125 -2.051 1 64.38 8 ASN B N 1
ATOM 1546 C CA . ASN B 1 8 ? 25.891 6.746 -2.311 1 64.38 8 ASN B CA 1
ATOM 1547 C C . ASN B 1 8 ? 25.297 6.09 -1.064 1 64.38 8 ASN B C 1
ATOM 1549 O O . ASN B 1 8 ? 24.328 5.352 -1.151 1 64.38 8 ASN B O 1
ATOM 1553 N N . GLU B 1 9 ? 25.828 6.449 -0.018 1 68.5 9 GLU B N 1
ATOM 1554 C CA . GLU B 1 9 ? 25.328 5.867 1.229 1 68.5 9 GLU B CA 1
ATOM 1555 C C . GLU B 1 9 ? 23.938 6.375 1.56 1 68.5 9 GLU B C 1
ATOM 1557 O O . GLU B 1 9 ? 23.062 5.594 1.967 1 68.5 9 GLU B O 1
ATOM 1562 N N . VAL B 1 10 ? 23.797 7.66 1.344 1 70.81 10 VAL B N 1
ATOM 1563 C CA . VAL B 1 10 ? 22.5 8.266 1.623 1 70.81 10 VAL B CA 1
ATOM 1564 C C . VAL B 1 10 ? 21.453 7.68 0.689 1 70.81 10 VAL B C 1
ATOM 1566 O O . VAL B 1 10 ? 20.359 7.312 1.131 1 70.81 10 VAL B O 1
ATOM 1569 N N . LEU B 1 11 ? 21.844 7.527 -0.55 1 67.38 11 LEU B N 1
ATOM 1570 C CA . LEU B 1 11 ? 20.922 6.992 -1.54 1 67.38 11 LEU B CA 1
ATOM 1571 C C . LEU B 1 11 ? 20.594 5.531 -1.248 1 67.38 11 LEU B C 1
ATOM 1573 O O . LEU B 1 11 ? 19.438 5.117 -1.354 1 67.38 11 LEU B O 1
ATOM 1577 N N . PHE B 1 12 ? 21.609 4.879 -0.872 1 70.31 12 PHE B N 1
ATOM 1578 C CA . PHE B 1 12 ? 21.406 3.479 -0.522 1 70.31 12 PHE B CA 1
ATOM 1579 C C . PHE B 1 12 ? 20.469 3.344 0.669 1 70.31 12 PHE B C 1
ATOM 1581 O O . PHE B 1 12 ? 19.562 2.508 0.661 1 70.31 12 PHE B O 1
ATOM 1588 N N . ASN B 1 13 ? 20.688 4.172 1.563 1 72 13 ASN B N 1
ATOM 1589 C CA . ASN B 1 13 ? 19.844 4.105 2.762 1 72 13 ASN B CA 1
ATOM 1590 C C . ASN B 1 13 ? 18.406 4.469 2.457 1 72 13 ASN B C 1
ATOM 1592 O O . ASN B 1 13 ? 17.469 3.834 2.967 1 72 13 ASN B O 1
ATOM 1596 N N . LYS B 1 14 ? 18.266 5.441 1.682 1 73.88 14 LYS B N 1
ATOM 1597 C CA . LYS B 1 14 ? 16.922 5.844 1.3 1 73.88 14 LYS B CA 1
ATOM 1598 C C . LYS B 1 14 ? 16.219 4.73 0.528 1 73.88 14 LYS B C 1
ATOM 1600 O O . LYS B 1 14 ? 15.031 4.469 0.75 1 73.88 14 LYS B O 1
ATOM 1605 N N . GLU B 1 15 ? 16.938 4.145 -0.353 1 72.19 15 GLU B N 1
ATOM 1606 C CA . GLU B 1 15 ? 16.391 3.033 -1.128 1 72.19 15 GLU B CA 1
ATOM 1607 C C . GLU B 1 15 ? 16.016 1.864 -0.225 1 72.19 15 GLU B C 1
ATOM 1609 O O . GLU B 1 15 ? 14.969 1.243 -0.414 1 72.19 15 GLU B O 1
ATOM 1614 N N . ARG B 1 16 ? 16.906 1.641 0.65 1 76.31 16 ARG B N 1
ATOM 1615 C CA . ARG B 1 16 ? 16.625 0.55 1.58 1 76.31 16 ARG B CA 1
ATOM 1616 C C . ARG B 1 16 ? 15.367 0.83 2.395 1 76.31 16 ARG B C 1
ATOM 1618 O O . ARG B 1 16 ? 14.531 -0.058 2.582 1 76.31 16 ARG B O 1
ATOM 1625 N N . GLU B 1 17 ? 15.211 2.051 2.828 1 81.75 17 GLU B N 1
ATOM 1626 C CA . GLU B 1 17 ? 14.047 2.424 3.627 1 81.75 17 GLU B CA 1
ATOM 1627 C C . GLU B 1 17 ? 12.766 2.324 2.811 1 81.75 17 GLU B C 1
ATOM 1629 O O . GLU B 1 17 ? 11.758 1.79 3.285 1 81.75 17 GLU B O 1
ATOM 1634 N N . SER B 1 18 ? 12.797 2.771 1.616 1 80.94 18 SER B N 1
ATOM 1635 C CA . SER B 1 18 ? 11.633 2.707 0.737 1 80.94 18 SER B CA 1
ATOM 1636 C C . SER B 1 18 ? 11.266 1.264 0.413 1 80.94 18 SER B C 1
ATOM 1638 O O . SER B 1 18 ? 10.086 0.901 0.424 1 80.94 18 SER B O 1
ATOM 1640 N N . ASN B 1 19 ? 12.266 0.569 0.158 1 82.69 19 ASN B N 1
ATOM 1641 C CA . ASN B 1 19 ? 12.023 -0.836 -0.148 1 82.69 19 ASN B CA 1
ATOM 1642 C C . ASN B 1 19 ? 11.438 -1.578 1.052 1 82.69 19 ASN B C 1
ATOM 1644 O O . ASN B 1 19 ? 10.547 -2.41 0.897 1 82.69 19 ASN B O 1
ATOM 1648 N N . ASN B 1 20 ? 11.922 -1.286 2.168 1 87.56 20 ASN B N 1
ATOM 1649 C CA . ASN B 1 20 ? 11.391 -1.907 3.377 1 87.56 20 ASN B CA 1
ATOM 1650 C C . ASN B 1 20 ? 9.93 -1.545 3.596 1 87.56 20 ASN B C 1
ATOM 1652 O O . ASN B 1 20 ? 9.109 -2.406 3.934 1 87.56 20 ASN B O 1
ATOM 1656 N N . GLU B 1 21 ? 9.664 -0.31 3.426 1 91 21 GLU B N 1
ATOM 1657 C CA . GLU B 1 21 ? 8.281 0.136 3.586 1 91 21 GLU B CA 1
ATOM 1658 C C . GLU B 1 21 ? 7.363 -0.527 2.562 1 91 21 GLU B C 1
ATOM 1660 O O . GLU B 1 21 ? 6.254 -0.949 2.896 1 91 21 GLU B O 1
ATOM 1665 N N . LEU B 1 22 ? 7.863 -0.644 1.405 1 91.44 22 LEU B N 1
ATOM 1666 C CA . LEU B 1 22 ? 7.09 -1.265 0.334 1 91.44 22 LEU B CA 1
ATOM 1667 C C . LEU B 1 22 ? 6.801 -2.727 0.652 1 91.44 22 LEU B C 1
ATOM 1669 O O . LEU B 1 22 ? 5.656 -3.178 0.53 1 91.44 22 LEU B O 1
ATOM 1673 N N . GLN B 1 23 ? 7.785 -3.436 1.048 1 91.81 23 GLN B N 1
ATOM 1674 C CA . GLN B 1 23 ? 7.625 -4.855 1.345 1 91.81 23 GLN B CA 1
ATOM 1675 C C . GLN B 1 23 ? 6.684 -5.066 2.529 1 91.81 23 GLN B C 1
ATOM 1677 O O . GLN B 1 23 ? 5.875 -5.996 2.527 1 91.81 23 GLN B O 1
ATOM 1682 N N . ALA B 1 24 ? 6.863 -4.238 3.533 1 94.5 24 ALA B N 1
ATOM 1683 C CA . ALA B 1 24 ? 5.961 -4.332 4.68 1 94.5 24 ALA B CA 1
ATOM 1684 C C . ALA B 1 24 ? 4.516 -4.07 4.266 1 94.5 24 ALA B C 1
ATOM 1686 O O . ALA B 1 24 ? 3.604 -4.773 4.703 1 94.5 24 ALA B O 1
ATOM 1687 N N . ALA B 1 25 ? 4.34 -3.064 3.469 1 96.19 25 ALA B N 1
ATOM 1688 C CA . ALA B 1 25 ? 3.008 -2.732 2.971 1 96.19 25 ALA B CA 1
ATOM 1689 C C . ALA B 1 25 ? 2.432 -3.873 2.137 1 96.19 25 ALA B C 1
ATOM 1691 O O . ALA B 1 25 ? 1.261 -4.23 2.287 1 96.19 25 ALA B O 1
ATOM 1692 N N . ARG B 1 26 ? 3.209 -4.414 1.312 1 95.62 26 ARG B N 1
ATOM 1693 C CA . ARG B 1 26 ? 2.799 -5.539 0.477 1 95.62 26 ARG B CA 1
ATOM 1694 C C . ARG B 1 26 ? 2.361 -6.723 1.33 1 95.62 26 ARG B C 1
ATOM 1696 O O . ARG B 1 26 ? 1.354 -7.371 1.034 1 95.62 26 ARG B O 1
ATOM 1703 N N . LYS B 1 27 ? 3.127 -7 2.305 1 95.56 27 LYS B N 1
ATOM 1704 C CA . LYS B 1 27 ? 2.801 -8.094 3.213 1 95.56 27 LYS B CA 1
ATOM 1705 C C . LYS B 1 27 ? 1.438 -7.879 3.867 1 95.56 27 LYS B C 1
ATOM 1707 O O . LYS B 1 27 ? 0.644 -8.812 3.982 1 95.56 27 LYS B O 1
ATOM 1712 N N . GLU B 1 28 ? 1.147 -6.66 4.266 1 96.88 28 GLU B N 1
ATOM 1713 C CA . GLU B 1 28 ? -0.135 -6.359 4.895 1 96.88 28 GLU B CA 1
ATOM 1714 C C . GLU B 1 28 ? -1.28 -6.473 3.893 1 96.88 28 GLU B C 1
ATOM 1716 O O . GLU B 1 28 ? -2.383 -6.898 4.246 1 96.88 28 GLU B O 1
ATOM 1721 N N . LEU B 1 29 ? -0.995 -6.059 2.684 1 97.31 29 LEU B N 1
ATOM 1722 C CA . LEU B 1 29 ? -2.018 -6.207 1.654 1 97.31 29 LEU B CA 1
ATOM 1723 C C . LEU B 1 29 ? -2.363 -7.68 1.44 1 97.31 29 LEU B C 1
ATOM 1725 O O . LEU B 1 29 ? -3.539 -8.039 1.388 1 97.31 29 LEU B O 1
ATOM 1729 N N . ILE B 1 30 ? -1.361 -8.469 1.329 1 96.38 30 ILE B N 1
ATOM 1730 C CA . ILE B 1 30 ? -1.558 -9.898 1.114 1 96.38 30 ILE B CA 1
ATOM 1731 C C . ILE B 1 30 ? -2.307 -10.5 2.301 1 96.38 30 ILE B C 1
ATOM 1733 O O . ILE B 1 30 ? -3.309 -11.195 2.121 1 96.38 30 ILE B O 1
ATOM 1737 N N . LYS B 1 31 ? -1.844 -10.219 3.475 1 95.94 31 LYS B N 1
ATOM 1738 C CA . LYS B 1 31 ? -2.502 -10.719 4.68 1 95.94 31 LYS B CA 1
ATOM 1739 C C . LYS B 1 31 ? -3.965 -10.281 4.727 1 95.94 31 LYS B C 1
ATOM 1741 O O . LYS B 1 31 ? -4.844 -11.078 5.051 1 95.94 31 LYS B O 1
ATOM 1746 N N . GLY B 1 32 ? -4.211 -9.055 4.449 1 95.88 32 GLY B N 1
ATOM 1747 C CA . GLY B 1 32 ? -5.566 -8.523 4.461 1 95.88 32 GLY B CA 1
ATOM 1748 C C . GLY B 1 32 ? -6.48 -9.203 3.461 1 95.88 32 GLY B C 1
ATOM 1749 O O . GLY B 1 32 ? -7.609 -9.578 3.797 1 95.88 32 GLY B O 1
ATOM 1750 N N . LEU B 1 33 ? -6.039 -9.359 2.268 1 95.06 33 LEU B N 1
ATOM 1751 C CA . LEU B 1 33 ? -6.848 -9.977 1.223 1 95.06 33 LEU B CA 1
ATOM 1752 C C . LEU B 1 33 ? -7.105 -11.453 1.533 1 95.06 33 LEU B C 1
ATOM 1754 O O . LEU B 1 33 ? -8.18 -11.969 1.241 1 95.06 33 LEU B O 1
ATOM 1758 N N . LEU B 1 34 ? -6.074 -12.062 2.102 1 93.06 34 LEU B N 1
ATOM 1759 C CA . LEU B 1 34 ? -6.246 -13.461 2.492 1 93.06 34 LEU B CA 1
ATOM 1760 C C . LEU B 1 34 ? -7.32 -13.594 3.564 1 93.06 34 LEU B C 1
ATOM 1762 O O . LEU B 1 34 ? -7.977 -14.633 3.66 1 93.06 34 LEU B O 1
ATOM 1766 N N . GLY B 1 35 ? -7.543 -12.562 4.266 1 90.81 35 GLY B N 1
ATOM 1767 C CA . GLY B 1 35 ? -8.5 -12.578 5.359 1 90.81 35 GLY B CA 1
ATOM 1768 C C . GLY B 1 35 ? -9.922 -12.289 4.91 1 90.81 35 GLY B C 1
ATOM 1769 O O . GLY B 1 35 ? -10.867 -12.438 5.691 1 90.81 35 GLY B O 1
ATOM 1770 N N . ILE B 1 36 ? -10.047 -11.867 3.73 1 88.69 36 ILE B N 1
ATOM 1771 C CA . ILE B 1 36 ? -11.367 -11.578 3.186 1 88.69 36 ILE B CA 1
ATOM 1772 C C . ILE B 1 36 ? -11.742 -12.633 2.141 1 88.69 36 ILE B C 1
ATOM 1774 O O . ILE B 1 36 ? -10.945 -12.93 1.243 1 88.69 36 ILE B O 1
ATOM 1778 N N . ASP B 1 37 ? -12.898 -13.141 2.217 1 83.44 37 ASP B N 1
ATOM 1779 C CA . ASP B 1 37 ? -13.32 -14.211 1.318 1 83.44 37 ASP B CA 1
ATOM 1780 C C . ASP B 1 37 ? -13.383 -13.719 -0.126 1 83.44 37 ASP B C 1
ATOM 1782 O O . ASP B 1 37 ? -13.812 -12.594 -0.386 1 83.44 37 ASP B O 1
ATOM 1786 N N . GLY B 1 38 ? -12.969 -14.539 -1.027 1 85 38 GLY B N 1
ATOM 1787 C CA . GLY B 1 38 ? -13.211 -14.273 -2.436 1 85 38 GLY B CA 1
ATOM 1788 C C . GLY B 1 38 ? -11.984 -13.781 -3.174 1 85 38 GLY B C 1
ATOM 1789 O O . GLY B 1 38 ? -11.984 -13.695 -4.402 1 85 38 GLY B O 1
ATOM 1790 N N . PHE B 1 39 ? -10.969 -13.547 -2.412 1 90.06 39 PHE B N 1
ATOM 1791 C CA . PHE B 1 39 ? -9.828 -12.914 -3.061 1 90.06 39 PHE B CA 1
ATOM 1792 C C . PHE B 1 39 ? -8.766 -13.945 -3.408 1 90.06 39 PHE B C 1
ATOM 1794 O O . PHE B 1 39 ? -7.758 -13.617 -4.043 1 90.06 39 PHE B O 1
ATOM 1801 N N . VAL B 1 40 ? -9.125 -15.203 -2.859 1 81.81 40 VAL B N 1
ATOM 1802 C CA . VAL B 1 40 ? -8.195 -16.297 -3.146 1 81.81 40 VAL B CA 1
ATOM 1803 C C . VAL B 1 40 ? -8.703 -17.109 -4.332 1 81.81 40 VAL B C 1
ATOM 1805 O O . VAL B 1 40 ? -9.891 -17.438 -4.402 1 81.81 40 VAL B O 1
ATOM 1808 N N . SER B 1 41 ? -8.227 -17.25 -5.52 1 66.81 41 SER B N 1
ATOM 1809 C CA . SER B 1 41 ? -8.531 -18.25 -6.543 1 66.81 41 SER B CA 1
ATOM 1810 C C . SER B 1 41 ? -9.117 -17.594 -7.793 1 66.81 41 SER B C 1
ATOM 1812 O O . SER B 1 41 ? -9.773 -18.266 -8.594 1 66.81 41 SER B O 1
ATOM 1814 N N . GLY B 1 42 ? -8.977 -16.406 -8.039 1 66.25 42 GLY B N 1
ATOM 1815 C CA . GLY B 1 42 ? -9.195 -15.82 -9.359 1 66.25 42 GLY B CA 1
ATOM 1816 C C . GLY B 1 42 ? -10.617 -15.344 -9.57 1 66.25 42 GLY B C 1
ATOM 1817 O O . GLY B 1 42 ? -11.031 -15.109 -10.711 1 66.25 42 GLY B O 1
ATOM 1818 N N . GLY B 1 43 ? -11.461 -15.359 -8.586 1 78.25 43 GLY B N 1
ATOM 1819 C CA . GLY B 1 43 ? -12.82 -14.898 -8.812 1 78.25 43 GLY B CA 1
ATOM 1820 C C . GLY B 1 43 ? -12.938 -13.383 -8.875 1 78.25 43 GLY B C 1
ATOM 1821 O O . GLY B 1 43 ? -13.969 -12.852 -9.281 1 78.25 43 GLY B O 1
ATOM 1822 N N . THR B 1 44 ? -11.984 -12.719 -8.609 1 88.88 44 THR B N 1
ATOM 1823 C CA . THR B 1 44 ? -11.977 -11.258 -8.625 1 88.88 44 THR B CA 1
ATOM 1824 C C . THR B 1 44 ? -10.945 -10.734 -9.625 1 88.88 44 THR B C 1
ATOM 1826 O O . THR B 1 44 ? -10.047 -11.469 -10.031 1 88.88 44 THR B O 1
ATOM 1829 N N . THR B 1 45 ? -11.133 -9.516 -10.078 1 93.38 45 THR B N 1
ATOM 1830 C CA . THR B 1 45 ? -10.195 -8.883 -10.992 1 93.38 45 THR B CA 1
ATOM 1831 C C . THR B 1 45 ? -8.805 -8.812 -10.375 1 93.38 45 THR B C 1
ATOM 1833 O O . THR B 1 45 ? -7.805 -9.086 -11.047 1 93.38 45 THR B O 1
ATOM 1836 N N . ILE B 1 46 ? -8.797 -8.453 -9.07 1 95.81 46 ILE B N 1
ATOM 1837 C CA . ILE B 1 46 ? -7.555 -8.383 -8.305 1 95.81 46 ILE B CA 1
ATOM 1838 C C . ILE B 1 46 ? -7.645 -9.305 -7.09 1 95.81 46 ILE B C 1
ATOM 1840 O O . ILE B 1 46 ? -8.68 -9.359 -6.422 1 95.81 46 ILE B O 1
ATOM 1844 N N . GLY B 1 47 ? -6.641 -10 -6.84 1 95.44 47 GLY B N 1
ATOM 1845 C CA . GLY B 1 47 ? -6.613 -10.906 -5.699 1 95.44 47 GLY B CA 1
ATOM 1846 C C . GLY B 1 47 ? -5.246 -11.516 -5.457 1 95.44 47 GLY B C 1
ATOM 1847 O O . GLY B 1 47 ? -4.219 -10.891 -5.723 1 95.44 47 GLY B O 1
ATOM 1848 N N . ILE B 1 48 ? -5.258 -12.664 -4.828 1 95.56 48 ILE B N 1
ATOM 1849 C CA . ILE B 1 48 ? -4.02 -13.359 -4.488 1 95.56 48 ILE B CA 1
ATOM 1850 C C . ILE B 1 48 ? -3.854 -14.586 -5.387 1 95.56 48 ILE B C 1
ATOM 1852 O O . ILE B 1 48 ? -4.758 -15.414 -5.488 1 95.56 48 ILE B O 1
ATOM 1856 N N . LYS B 1 49 ? -2.811 -14.578 -6.059 1 93.69 49 LYS B N 1
ATOM 1857 C CA . LYS B 1 49 ? -2.428 -15.797 -6.77 1 93.69 49 LYS B CA 1
ATOM 1858 C C . LYS B 1 49 ? -1.382 -16.578 -5.984 1 93.69 49 LYS B C 1
ATOM 1860 O O . LYS B 1 49 ? -0.386 -16.016 -5.527 1 93.69 49 LYS B O 1
ATOM 1865 N N . ARG B 1 50 ? -1.602 -17.812 -5.738 1 93.56 50 ARG B N 1
ATOM 1866 C CA . ARG B 1 50 ? -0.632 -18.688 -5.086 1 93.56 50 ARG B CA 1
ATOM 1867 C C . ARG B 1 50 ? 0.339 -19.281 -6.105 1 93.56 50 ARG B C 1
ATOM 1869 O O . ARG B 1 50 ? 0.049 -20.312 -6.727 1 93.56 50 ARG B O 1
ATOM 1876 N N . MET B 1 51 ? 1.484 -18.703 -6.211 1 93.38 51 MET B N 1
ATOM 1877 C CA . MET B 1 51 ? 2.486 -19.078 -7.203 1 93.38 51 MET B CA 1
ATOM 1878 C C . MET B 1 51 ? 3.029 -20.469 -6.93 1 93.38 51 MET B C 1
ATOM 1880 O O . MET B 1 51 ? 3.576 -20.734 -5.859 1 93.38 51 MET B O 1
ATOM 1884 N N . GLY B 1 52 ? 2.887 -21.312 -7.914 1 94.25 52 GLY B N 1
ATOM 1885 C CA . GLY B 1 52 ? 3.373 -22.688 -7.766 1 94.25 52 GLY B CA 1
ATOM 1886 C C . GLY B 1 52 ? 2.287 -23.672 -7.371 1 94.25 52 GLY B C 1
ATOM 1887 O O . GLY B 1 52 ? 2.527 -24.875 -7.32 1 94.25 52 GLY B O 1
ATOM 1888 N N . ASP B 1 53 ? 1.123 -23.141 -7.09 1 94.75 53 ASP B N 1
ATOM 1889 C CA . ASP B 1 53 ? -0.008 -24.016 -6.762 1 94.75 53 ASP B CA 1
ATOM 1890 C C . ASP B 1 53 ? -0.603 -24.641 -8.023 1 94.75 53 ASP B C 1
ATOM 1892 O O . ASP B 1 53 ? -0.76 -23.953 -9.039 1 94.75 53 ASP B O 1
ATOM 1896 N N . LEU B 1 54 ? -0.959 -25.875 -7.945 1 96.25 54 LEU B N 1
ATOM 1897 C CA . LEU B 1 54 ? -1.47 -26.562 -9.117 1 96.25 54 LEU B CA 1
ATOM 1898 C C . LEU B 1 54 ? -2.99 -26.469 -9.195 1 96.25 54 LEU B C 1
ATOM 1900 O O . LEU B 1 54 ? -3.676 -26.625 -8.18 1 96.25 54 LEU B O 1
ATOM 1904 N N . ASP B 1 55 ? -3.445 -26.156 -10.336 1 93.81 55 ASP B N 1
ATOM 1905 C CA . ASP B 1 55 ? -4.875 -26.266 -10.617 1 93.81 55 ASP B CA 1
ATOM 1906 C C . ASP B 1 55 ? -5.293 -27.719 -10.789 1 93.81 55 ASP B C 1
ATOM 1908 O O . ASP B 1 55 ? -4.727 -28.438 -11.609 1 93.81 55 ASP B O 1
ATOM 1912 N N . GLU B 1 56 ? -6.266 -28.078 -10.094 1 95.44 56 GLU B N 1
ATOM 1913 C CA . GLU B 1 56 ? -6.684 -29.469 -10.117 1 95.44 56 GLU B CA 1
ATOM 1914 C C . GLU B 1 56 ? -7.547 -29.766 -11.344 1 95.44 56 GLU B C 1
ATOM 1916 O O . GLU B 1 56 ? -7.699 -30.938 -11.727 1 95.44 56 GLU B O 1
ATOM 1921 N N . LYS B 1 57 ? -8.062 -28.844 -11.992 1 95.5 57 LYS B N 1
ATOM 1922 C CA . LYS B 1 57 ? -9.047 -29.031 -13.055 1 95.5 57 LYS B CA 1
ATOM 1923 C C . LYS B 1 57 ? -8.469 -29.844 -14.203 1 95.5 57 LYS B C 1
ATOM 1925 O O . LYS B 1 57 ? -9.078 -30.844 -14.633 1 95.5 57 LYS B O 1
ATOM 1930 N N . PRO B 1 58 ? -7.328 -29.453 -14.648 1 97.44 58 PRO B N 1
ATOM 1931 C CA . PRO B 1 58 ? -6.785 -30.266 -15.742 1 97.44 58 PRO B CA 1
ATOM 1932 C C . PRO B 1 58 ? -6.539 -31.703 -15.336 1 97.44 58 PRO B C 1
ATOM 1934 O O . PRO B 1 58 ? -6.676 -32.625 -16.156 1 97.44 58 PRO B O 1
ATOM 1937 N N . PHE B 1 59 ? -6.23 -31.953 -14.094 1 98.12 59 PHE B N 1
ATOM 1938 C CA . PHE B 1 59 ? -6.062 -33.312 -13.594 1 98.12 59 PHE B CA 1
ATOM 1939 C C . PHE B 1 59 ? -7.383 -34.062 -13.633 1 98.12 59 PHE B C 1
ATOM 1941 O O . PHE B 1 59 ? -7.418 -35.25 -13.992 1 98.12 59 PHE B O 1
ATOM 1948 N N . ARG B 1 60 ? -8.414 -33.406 -13.242 1 97.25 60 ARG B N 1
ATOM 1949 C CA . ARG B 1 60 ? -9.734 -34.031 -13.258 1 97.25 60 ARG B CA 1
ATOM 1950 C C . ARG B 1 60 ? -10.141 -34.438 -14.672 1 97.25 60 ARG B C 1
ATOM 1952 O O . ARG B 1 60 ? -10.625 -35.531 -14.883 1 97.25 60 ARG B O 1
ATOM 1959 N N . VAL B 1 61 ? -9.93 -33.531 -15.602 1 97 61 VAL B N 1
ATOM 1960 C CA . VAL B 1 61 ? -10.273 -33.781 -17 1 97 61 VAL B CA 1
ATOM 1961 C C . VAL B 1 61 ? -9.5 -35 -17.5 1 97 61 VAL B C 1
ATOM 1963 O O . VAL B 1 61 ? -10.07 -35.906 -18.125 1 97 61 VAL B O 1
ATOM 1966 N N . ALA B 1 62 ? -8.266 -35.062 -17.219 1 97.38 62 ALA B N 1
ATOM 1967 C CA . ALA B 1 62 ? -7.418 -36.188 -17.641 1 97.38 62 ALA B CA 1
ATOM 1968 C C . ALA B 1 62 ? -7.871 -37.5 -17 1 97.38 62 ALA B C 1
ATOM 1970 O O . ALA B 1 62 ? -7.922 -38.531 -17.672 1 97.38 62 ALA B O 1
ATOM 1971 N N . CYS B 1 63 ? -8.242 -37.469 -15.727 1 97.06 63 CYS B N 1
ATOM 1972 C CA . CYS B 1 63 ? -8.625 -38.656 -15 1 97.06 63 CYS B CA 1
ATOM 1973 C C . CYS B 1 63 ? -9.984 -39.188 -15.477 1 97.06 63 CYS B C 1
ATOM 1975 O O . CYS B 1 63 ? -10.227 -40.375 -15.484 1 97.06 63 CYS B O 1
ATOM 1977 N N . LYS B 1 64 ? -10.828 -38.25 -15.82 1 96.56 64 LYS B N 1
ATOM 1978 C CA . LYS B 1 64 ? -12.141 -38.656 -16.328 1 96.56 64 LYS B CA 1
ATOM 1979 C C . LYS B 1 64 ? -12.008 -39.469 -17.609 1 96.56 64 LYS B C 1
ATOM 1981 O O . LYS B 1 64 ? -12.867 -40.281 -17.922 1 96.56 64 LYS B O 1
ATOM 1986 N N . LYS B 1 65 ? -10.969 -39.188 -18.328 1 95.31 65 LYS B N 1
ATOM 1987 C CA . LYS B 1 65 ? -10.711 -39.906 -19.578 1 95.31 65 LYS B CA 1
ATOM 1988 C C . LYS B 1 65 ? -10.102 -41.281 -19.297 1 95.31 65 LYS B C 1
ATOM 1990 O O . LYS B 1 65 ? -10.211 -42.188 -20.125 1 95.31 65 LYS B O 1
ATOM 1995 N N . ARG B 1 66 ? -9.562 -41.438 -18.172 1 93.75 66 ARG B N 1
ATOM 1996 C CA . ARG B 1 66 ? -8.734 -42.625 -17.922 1 93.75 66 ARG B CA 1
ATOM 1997 C C . ARG B 1 66 ? -9.398 -43.531 -16.906 1 93.75 66 ARG B C 1
ATOM 1999 O O . ARG B 1 66 ? -9.117 -44.75 -16.875 1 93.75 66 ARG B O 1
ATOM 2006 N N . TYR B 1 67 ? -10.266 -42.969 -16.062 1 94.25 67 TYR B N 1
ATOM 2007 C CA . TYR B 1 67 ? -10.836 -43.75 -14.969 1 94.25 67 TYR B CA 1
ATOM 2008 C C . TYR B 1 67 ? -12.352 -43.656 -14.961 1 94.25 67 TYR B C 1
ATOM 2010 O O . TYR B 1 67 ? -12.938 -42.844 -15.695 1 94.25 67 TYR B O 1
ATOM 2018 N N . SER B 1 68 ? -12.961 -44.562 -14.164 1 94.12 68 SER B N 1
ATOM 2019 C CA . SER B 1 68 ? -14.414 -44.5 -14.008 1 94.12 68 SER B CA 1
ATOM 2020 C C . SER B 1 68 ? -14.836 -43.219 -13.305 1 94.12 68 SER B C 1
ATOM 2022 O O . SER B 1 68 ? -14.039 -42.594 -12.594 1 94.12 68 SER B O 1
ATOM 2024 N N . ALA B 1 69 ? -16.062 -42.844 -13.469 1 90.94 69 ALA B N 1
ATOM 2025 C CA . ALA B 1 69 ? -16.609 -41.625 -12.898 1 90.94 69 ALA B CA 1
ATOM 2026 C C . ALA B 1 69 ? -16.469 -41.625 -11.375 1 90.94 69 ALA B C 1
ATOM 2028 O O . ALA B 1 69 ? -16.203 -40.594 -10.773 1 90.94 69 ALA B O 1
ATOM 2029 N N . ASP B 1 70 ? -16.562 -42.906 -10.836 1 93.06 70 ASP B N 1
ATOM 2030 C CA . ASP B 1 70 ? -16.562 -43.031 -9.383 1 93.06 70 ASP B CA 1
ATOM 2031 C C . ASP B 1 70 ? -15.156 -42.812 -8.812 1 93.06 70 ASP B C 1
ATOM 2033 O O . ASP B 1 70 ? -15 -42.406 -7.668 1 93.06 70 ASP B O 1
ATOM 2037 N N . GLU B 1 71 ? -14.156 -43.094 -9.664 1 95.69 71 GLU B N 1
ATOM 2038 C CA . GLU B 1 71 ? -12.773 -43.031 -9.18 1 95.69 71 GLU B CA 1
ATOM 2039 C C . GLU B 1 71 ? -12.062 -41.781 -9.672 1 95.69 71 GLU B C 1
ATOM 2041 O O . GLU B 1 71 ? -11.062 -41.344 -9.086 1 95.69 71 GLU B O 1
ATOM 2046 N N . ALA B 1 72 ? -12.539 -41.094 -10.641 1 96.12 72 ALA B N 1
ATOM 2047 C CA . ALA B 1 72 ? -11.836 -40.062 -11.398 1 96.12 72 ALA B CA 1
ATOM 2048 C C . ALA B 1 72 ? -11.492 -38.875 -10.5 1 96.12 72 ALA B C 1
ATOM 2050 O O . ALA B 1 72 ? -10.344 -38.406 -10.484 1 96.12 72 ALA B O 1
ATOM 2051 N N . ASP B 1 73 ? -12.445 -38.406 -9.695 1 95.62 73 ASP B N 1
ATOM 2052 C CA . ASP B 1 73 ? -12.227 -37.25 -8.844 1 95.62 73 ASP B CA 1
ATOM 2053 C C . ASP B 1 73 ? -11.172 -37.531 -7.773 1 95.62 73 ASP B C 1
ATOM 2055 O O . ASP B 1 73 ? -10.305 -36.688 -7.516 1 95.62 73 ASP B O 1
ATOM 2059 N N . THR B 1 74 ? -11.281 -38.656 -7.203 1 96.94 74 THR B N 1
ATOM 2060 C CA . THR B 1 74 ? -10.336 -39.031 -6.164 1 96.94 74 THR B CA 1
ATOM 2061 C C . THR B 1 74 ? -8.93 -39.188 -6.738 1 96.94 74 THR B C 1
ATOM 2063 O O . THR B 1 74 ? -7.957 -38.719 -6.141 1 96.94 74 THR B O 1
ATOM 2066 N N . LYS B 1 75 ? -8.82 -39.844 -7.855 1 97.06 75 LYS B N 1
ATOM 2067 C CA . LYS B 1 75 ? -7.523 -40 -8.5 1 97.06 75 LYS B CA 1
ATOM 2068 C C . LYS B 1 75 ? -6.918 -38.656 -8.898 1 97.06 75 LYS B C 1
ATOM 2070 O O . LYS B 1 75 ? -5.711 -38.469 -8.758 1 97.06 75 LYS B O 1
ATOM 2075 N N . ALA B 1 76 ? -7.766 -37.812 -9.406 1 97.88 76 ALA B N 1
ATOM 2076 C CA . ALA B 1 76 ? -7.309 -36.469 -9.789 1 97.88 76 ALA B CA 1
ATOM 2077 C C . ALA B 1 76 ? -6.703 -35.75 -8.602 1 97.88 76 ALA B C 1
ATOM 2079 O O . ALA B 1 76 ? -5.621 -35.156 -8.711 1 97.88 76 ALA B O 1
ATOM 2080 N N . ALA B 1 77 ? -7.367 -35.75 -7.504 1 97.31 77 ALA B N 1
ATOM 2081 C CA . ALA B 1 77 ? -6.895 -35.094 -6.289 1 97.31 77 ALA B CA 1
ATOM 2082 C C . ALA B 1 77 ? -5.559 -35.688 -5.836 1 97.31 77 ALA B C 1
ATOM 2084 O O . ALA B 1 77 ? -4.645 -34.938 -5.469 1 97.31 77 ALA B O 1
ATOM 2085 N N . VAL B 1 78 ? -5.469 -36.969 -5.828 1 97.44 78 VAL B N 1
ATOM 2086 C CA . VAL B 1 78 ? -4.254 -37.625 -5.391 1 97.44 78 VAL B CA 1
ATOM 2087 C C . VAL B 1 78 ? -3.092 -37.281 -6.312 1 97.44 78 VAL B C 1
ATOM 2089 O O . VAL B 1 78 ? -2.002 -36.938 -5.84 1 97.44 78 VAL B O 1
ATOM 2092 N N . LEU B 1 79 ? -3.391 -37.344 -7.613 1 97.56 79 LEU B N 1
ATOM 2093 C CA . LEU B 1 79 ? -2.352 -37.031 -8.586 1 97.56 79 LEU B CA 1
ATOM 2094 C C . LEU B 1 79 ? -1.913 -35.562 -8.461 1 97.56 79 LEU B C 1
ATOM 2096 O O . LEU B 1 79 ? -0.715 -35.281 -8.461 1 97.56 79 LEU B O 1
ATOM 2100 N N . CYS B 1 80 ? -2.877 -34.719 -8.344 1 97.94 80 CYS B N 1
ATOM 2101 C CA . CYS B 1 80 ? -2.568 -33.312 -8.211 1 97.94 80 CYS B CA 1
ATOM 2102 C C . CYS B 1 80 ? -1.751 -33.031 -6.953 1 97.94 80 CYS B C 1
ATOM 2104 O O . CYS B 1 80 ? -0.71 -32.375 -7.012 1 97.94 80 CYS B O 1
ATOM 2106 N N . SER B 1 81 ? -2.127 -33.562 -5.863 1 97 81 SER B N 1
ATOM 2107 C CA . SER B 1 81 ? -1.405 -33.406 -4.605 1 97 81 SER B CA 1
ATOM 2108 C C . SER B 1 81 ? -0.011 -34.031 -4.684 1 97 81 SER B C 1
ATOM 2110 O O . SER B 1 81 ? 0.945 -33.469 -4.129 1 97 81 SER B O 1
ATOM 2112 N N . GLY B 1 82 ? 0.051 -35.125 -5.25 1 97.38 82 GLY B N 1
ATOM 2113 C CA . GLY B 1 82 ? 1.344 -35.75 -5.445 1 97.38 82 GLY B CA 1
ATOM 2114 C C . GLY B 1 82 ? 2.326 -34.906 -6.215 1 97.38 82 GLY B C 1
ATOM 2115 O O . GLY B 1 82 ? 3.486 -34.781 -5.82 1 97.38 82 GLY B O 1
ATOM 2116 N N . TRP B 1 83 ? 1.772 -34.375 -7.25 1 97.62 83 TRP B N 1
ATOM 2117 C CA . TRP B 1 83 ? 2.633 -33.531 -8.062 1 97.62 83 TRP B CA 1
ATOM 2118 C C . TRP B 1 83 ? 2.957 -32.219 -7.34 1 97.62 83 TRP B C 1
ATOM 2120 O O . TRP B 1 83 ? 4.051 -31.672 -7.496 1 97.62 83 TRP B O 1
ATOM 2130 N N . GLN B 1 84 ? 2.07 -31.75 -6.531 1 96.75 84 GLN B N 1
ATOM 2131 C CA . GLN B 1 84 ? 2.357 -30.594 -5.691 1 96.75 84 GLN B CA 1
ATOM 2132 C C . GLN B 1 84 ? 3.559 -30.859 -4.789 1 96.75 84 GLN B C 1
ATOM 2134 O O . GLN B 1 84 ? 4.41 -29.984 -4.613 1 96.75 84 GLN B O 1
ATOM 2139 N N . GLU B 1 85 ? 3.604 -32 -4.25 1 95.5 85 GLU B N 1
ATOM 2140 C CA . GLU B 1 85 ? 4.73 -32.375 -3.402 1 95.5 85 GLU B CA 1
ATOM 2141 C C . GLU B 1 85 ? 6 -32.562 -4.227 1 95.5 85 GLU B C 1
ATOM 2143 O O . GLU B 1 85 ? 7.094 -32.188 -3.789 1 95.5 85 GLU B O 1
ATOM 2148 N N . GLU B 1 86 ? 5.793 -33.125 -5.41 1 95.38 86 GLU B N 1
ATOM 2149 C CA . GLU B 1 86 ? 6.934 -33.406 -6.273 1 95.38 86 GLU B CA 1
ATOM 2150 C C . GLU B 1 86 ? 7.664 -32.125 -6.676 1 95.38 86 GLU B C 1
ATOM 2152 O O . GLU B 1 86 ? 8.898 -32.094 -6.688 1 95.38 86 GLU B O 1
ATOM 2157 N N . ILE B 1 87 ? 6.93 -31.125 -6.98 1 95 87 ILE B N 1
ATOM 2158 C CA . ILE B 1 87 ? 7.539 -29.922 -7.523 1 95 87 ILE B CA 1
ATOM 2159 C C . ILE B 1 87 ? 8.32 -29.188 -6.43 1 95 87 ILE B C 1
ATOM 2161 O O . ILE B 1 87 ? 9.141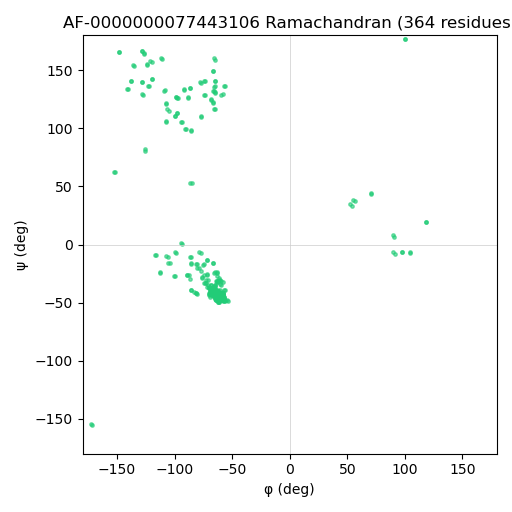 -28.312 -6.719 1 95 87 ILE B O 1
ATOM 2165 N N . LYS B 1 88 ? 8.148 -29.531 -5.207 1 91.19 88 LYS B N 1
ATOM 2166 C CA . LYS B 1 88 ? 8.859 -28.938 -4.082 1 91.19 88 LYS B CA 1
ATOM 2167 C C . LYS B 1 88 ? 10.195 -29.625 -3.848 1 91.19 88 LYS B C 1
ATOM 2169 O O . LYS B 1 88 ? 11.031 -29.125 -3.086 1 91.19 88 LYS B O 1
ATOM 2174 N N . GLN B 1 89 ? 10.32 -30.734 -4.41 1 92.62 89 GLN B N 1
ATOM 2175 C CA . GLN B 1 89 ? 11.516 -31.531 -4.145 1 92.62 89 GLN B CA 1
ATOM 2176 C C . GLN B 1 89 ? 12.766 -30.828 -4.684 1 92.62 89 GLN B C 1
ATOM 2178 O O . GLN B 1 89 ? 12.922 -30.688 -5.895 1 92.62 89 GLN B O 1
ATOM 2183 N N . PRO B 1 90 ? 13.703 -30.438 -3.809 1 88.69 90 PRO B N 1
ATOM 2184 C CA . PRO B 1 90 ? 14.906 -29.719 -4.242 1 88.69 90 PRO B CA 1
ATOM 2185 C C . PRO B 1 90 ? 15.805 -30.562 -5.141 1 88.69 90 PRO B C 1
ATOM 2187 O O . PRO B 1 90 ? 16.594 -30.016 -5.918 1 88.69 90 PRO B O 1
ATOM 2190 N N . SER B 1 91 ? 15.664 -31.891 -5.004 1 91.69 91 SER B N 1
ATOM 2191 C CA . SER B 1 91 ? 16.531 -32.812 -5.77 1 91.69 91 SER B CA 1
ATOM 2192 C C . SER B 1 91 ? 16.094 -32.875 -7.23 1 91.69 91 SER B C 1
ATOM 2194 O O . SER B 1 91 ? 16.844 -33.344 -8.078 1 91.69 91 SER B O 1
ATOM 2196 N N . TRP B 1 92 ? 14.883 -32.438 -7.535 1 94.38 92 TRP B N 1
ATOM 2197 C CA . TRP B 1 92 ? 14.359 -32.438 -8.898 1 94.38 92 TRP B CA 1
ATOM 2198 C C . TRP B 1 92 ? 14.469 -31.062 -9.539 1 94.38 92 TRP B C 1
ATOM 2200 O O . TRP B 1 92 ? 13.758 -30.141 -9.148 1 94.38 92 TRP B O 1
ATOM 2210 N N . GLN B 1 93 ? 15.344 -30.938 -10.516 1 91.81 93 GLN B N 1
ATOM 2211 C CA . GLN B 1 93 ? 15.625 -29.672 -11.18 1 91.81 93 GLN B CA 1
ATOM 2212 C C . GLN B 1 93 ? 15.453 -29.781 -12.695 1 91.81 93 GLN B C 1
ATOM 2214 O O . GLN B 1 93 ? 16.422 -29.906 -13.43 1 91.81 93 GLN B O 1
ATOM 2219 N N . PRO B 1 94 ? 14.234 -29.672 -13.07 1 96 94 PRO B N 1
ATOM 2220 C CA . PRO B 1 94 ? 13.977 -29.875 -14.5 1 96 94 PRO B CA 1
ATOM 2221 C C . PRO B 1 94 ? 14.148 -28.594 -15.312 1 96 94 PRO B C 1
ATOM 2223 O O . PRO B 1 94 ? 13.258 -28.219 -16.078 1 96 94 PRO B O 1
ATOM 2226 N N . TYR B 1 95 ? 15.289 -27.953 -15.172 1 94.94 95 TYR B N 1
ATOM 2227 C CA . TYR B 1 95 ? 15.555 -26.672 -15.844 1 94.94 95 TYR B CA 1
ATOM 2228 C C . TYR B 1 95 ? 16.812 -26.766 -16.688 1 94.94 95 TYR B C 1
ATOM 2230 O O . TYR B 1 95 ? 17.688 -27.594 -16.438 1 94.94 95 TYR B O 1
ATOM 2238 N N . LYS B 1 96 ? 16.891 -25.969 -17.656 1 94.44 96 LYS B N 1
ATOM 2239 C CA . LYS B 1 96 ? 18.109 -25.734 -18.406 1 94.44 96 LYS B CA 1
ATOM 2240 C C . LYS B 1 96 ? 18.312 -24.234 -18.656 1 94.44 96 LYS B C 1
ATOM 2242 O O . LYS B 1 96 ? 17.359 -23.469 -18.609 1 94.44 96 LYS B O 1
ATOM 2247 N N . THR B 1 97 ? 19.531 -23.812 -18.844 1 92.62 97 THR B N 1
ATOM 2248 C CA . THR B 1 97 ? 19.844 -22.406 -19.094 1 92.62 97 THR B CA 1
ATOM 2249 C C . THR B 1 97 ? 20.016 -22.141 -20.578 1 92.62 97 THR B C 1
ATOM 2251 O O . THR B 1 97 ? 20.656 -22.922 -21.297 1 92.62 97 THR B O 1
ATOM 2254 N N . VAL B 1 98 ? 19.281 -21.203 -20.984 1 92.75 98 VAL B N 1
ATOM 2255 C CA . VAL B 1 98 ? 19.422 -20.812 -22.391 1 92.75 98 VAL B CA 1
ATOM 2256 C C . VAL B 1 98 ? 19.844 -19.344 -22.469 1 92.75 98 VAL B C 1
ATOM 2258 O O . VAL B 1 98 ? 19.547 -18.562 -21.562 1 92.75 98 VAL B O 1
ATOM 2261 N N . ASP B 1 99 ? 20.672 -18.969 -23.375 1 90.94 99 ASP B N 1
ATOM 2262 C CA . ASP B 1 99 ? 21.125 -17.594 -23.609 1 90.94 99 ASP B CA 1
ATOM 2263 C C . ASP B 1 99 ? 20.281 -16.906 -24.672 1 90.94 99 ASP B C 1
ATOM 2265 O O . ASP B 1 99 ? 20.219 -17.359 -25.812 1 90.94 99 ASP B O 1
ATOM 2269 N N . VAL B 1 100 ? 19.5 -16.094 -24.203 1 88.44 100 VAL B N 1
ATOM 2270 C CA . VAL B 1 100 ? 18.688 -15.32 -25.125 1 88.44 100 VAL B CA 1
ATOM 2271 C C . VAL B 1 100 ? 19.188 -13.875 -25.172 1 88.44 100 VAL B C 1
ATOM 2273 O O . VAL B 1 100 ? 18.938 -13.102 -24.25 1 88.44 100 VAL B O 1
ATOM 2276 N N . ASP B 1 101 ? 19.844 -13.445 -26.219 1 86.62 101 ASP B N 1
ATOM 2277 C CA . ASP B 1 101 ? 20.359 -12.086 -26.438 1 86.62 101 ASP B CA 1
ATOM 2278 C C . ASP B 1 101 ? 21.266 -11.648 -25.281 1 86.62 101 ASP B C 1
ATOM 2280 O O . ASP B 1 101 ? 21.109 -10.555 -24.75 1 86.62 101 ASP B O 1
ATOM 2284 N N . GLY B 1 102 ? 22.062 -12.68 -24.812 1 85.69 102 GLY B N 1
ATOM 2285 C CA . GLY B 1 102 ? 23.062 -12.336 -23.812 1 85.69 102 GLY B CA 1
ATOM 2286 C C . GLY B 1 102 ? 22.547 -12.445 -22.391 1 85.69 102 GLY B C 1
ATOM 2287 O O . GLY B 1 102 ? 23.297 -12.234 -21.438 1 85.69 102 GLY B O 1
ATOM 2288 N N . VAL B 1 103 ? 21.25 -12.703 -22.25 1 84.06 103 VAL B N 1
ATOM 2289 C CA . VAL B 1 103 ? 20.688 -12.836 -20.922 1 84.06 103 VAL B CA 1
ATOM 2290 C C . VAL B 1 103 ? 20.375 -14.312 -20.641 1 84.06 103 VAL B C 1
ATOM 2292 O O . VAL B 1 103 ? 19.688 -14.969 -21.406 1 84.06 103 VAL B O 1
ATOM 2295 N N . LYS B 1 104 ? 21.078 -14.758 -19.672 1 85.5 104 LYS B N 1
ATOM 2296 C CA . LYS B 1 104 ? 20.828 -16.141 -19.25 1 85.5 104 LYS B CA 1
ATOM 2297 C C . LYS B 1 104 ? 19.453 -16.297 -18.609 1 85.5 104 LYS B C 1
ATOM 2299 O O . LYS B 1 104 ? 19.094 -15.523 -17.719 1 85.5 104 LYS B O 1
ATOM 2304 N N . ARG B 1 105 ? 18.688 -17.234 -19.203 1 88.38 105 ARG B N 1
ATOM 2305 C CA . ARG B 1 105 ? 17.359 -17.484 -18.672 1 88.38 105 ARG B CA 1
ATOM 2306 C C . ARG B 1 105 ? 17.156 -18.984 -18.406 1 88.38 105 ARG B C 1
ATOM 2308 O O . ARG B 1 105 ? 17.641 -19.828 -19.156 1 88.38 105 ARG B O 1
ATOM 2315 N N . GLU B 1 106 ? 16.5 -19.266 -17.297 1 89.69 106 GLU B N 1
ATOM 2316 C CA . GLU B 1 106 ? 16.156 -20.656 -16.984 1 89.69 106 GLU B CA 1
ATOM 2317 C C . GLU B 1 106 ? 14.812 -21.047 -17.578 1 89.69 106 GLU B C 1
ATOM 2319 O O . GLU B 1 106 ? 13.828 -20.297 -17.453 1 89.69 106 GLU B O 1
ATOM 2324 N N . VAL B 1 107 ? 14.828 -22.156 -18.344 1 94.44 107 VAL B N 1
ATOM 2325 C CA . VAL B 1 107 ? 13.602 -22.656 -18.953 1 94.44 107 VAL B CA 1
ATOM 2326 C C . VAL B 1 107 ? 13.406 -24.125 -18.594 1 94.44 107 VAL B C 1
ATOM 2328 O O . VAL B 1 107 ? 14.336 -24.781 -18.125 1 94.44 107 VAL B O 1
ATOM 2331 N N . ILE B 1 108 ? 12.227 -24.594 -18.797 1 96.5 108 ILE B N 1
ATOM 2332 C CA . ILE B 1 108 ? 11.93 -26 -18.547 1 96.5 108 ILE B CA 1
ATOM 2333 C C . ILE B 1 108 ? 12.711 -26.875 -19.531 1 96.5 108 ILE B C 1
ATOM 2335 O O . ILE B 1 108 ? 12.766 -26.578 -20.719 1 96.5 108 ILE B O 1
ATOM 2339 N N . ASP B 1 109 ? 13.367 -27.891 -19.047 1 96.5 109 ASP B N 1
ATOM 2340 C CA . ASP B 1 109 ? 14.031 -28.875 -19.875 1 96.5 109 ASP B CA 1
ATOM 2341 C C . ASP B 1 109 ? 13.023 -29.859 -20.484 1 96.5 109 ASP B C 1
ATOM 2343 O O . ASP B 1 109 ? 12.523 -30.75 -19.797 1 96.5 109 ASP B O 1
ATOM 2347 N N . GLN B 1 110 ? 12.812 -29.781 -21.703 1 91.81 110 GLN B N 1
ATOM 2348 C CA . GLN B 1 110 ? 11.812 -30.594 -22.391 1 91.81 110 GLN B CA 1
ATOM 2349 C C . GLN B 1 110 ? 12.203 -32.062 -22.375 1 91.81 110 GLN B C 1
ATOM 2351 O O . GLN B 1 110 ? 11.367 -32.938 -22.625 1 91.81 110 GLN B O 1
ATOM 2356 N N . ASN B 1 111 ? 13.461 -32.312 -22.062 1 94.88 111 ASN B N 1
ATOM 2357 C CA . ASN B 1 111 ? 13.938 -33.688 -22.062 1 94.88 111 ASN B CA 1
ATOM 2358 C C . ASN B 1 111 ? 13.852 -34.312 -20.672 1 94.88 111 ASN B C 1
ATOM 2360 O O . ASN B 1 111 ? 14.219 -35.469 -20.469 1 94.88 111 ASN B O 1
ATOM 2364 N N . ASP B 1 112 ? 13.383 -33.594 -19.781 1 97.38 112 ASP B N 1
ATOM 2365 C CA . ASP B 1 112 ? 13.227 -34.156 -18.438 1 97.38 112 ASP B CA 1
ATOM 2366 C C . ASP B 1 112 ? 12.305 -35.375 -18.453 1 97.38 112 ASP B C 1
ATOM 2368 O O . ASP B 1 112 ? 11.188 -35.312 -18.969 1 97.38 112 ASP B O 1
ATOM 2372 N N . VAL B 1 113 ? 12.719 -36.469 -17.906 1 96.88 113 VAL B N 1
ATOM 2373 C CA . VAL B 1 113 ? 12.039 -37.75 -18.016 1 96.88 113 VAL B CA 1
ATOM 2374 C C . VAL B 1 113 ? 10.703 -37.719 -17.281 1 96.88 113 VAL B C 1
ATOM 2376 O O . VAL B 1 113 ? 9.688 -38.188 -17.797 1 96.88 113 VAL B O 1
ATOM 2379 N N . LYS B 1 114 ? 10.672 -37.156 -16.094 1 97.12 114 LYS B N 1
ATOM 2380 C CA . LYS B 1 114 ? 9.445 -37.062 -15.305 1 97.12 114 LYS B CA 1
ATOM 2381 C C . LYS B 1 114 ? 8.375 -36.25 -16.016 1 97.12 114 LYS B C 1
ATOM 2383 O O . LYS B 1 114 ? 7.211 -36.656 -16.078 1 97.12 114 LYS B O 1
ATOM 2388 N N . LEU B 1 115 ? 8.766 -35.188 -16.578 1 98 115 LEU B N 1
ATOM 2389 C CA . LEU B 1 115 ? 7.828 -34.312 -17.266 1 98 115 LEU B CA 1
ATOM 2390 C C . LEU B 1 115 ? 7.344 -34.938 -18.562 1 98 115 LEU B C 1
ATOM 2392 O O . LEU B 1 115 ? 6.176 -34.781 -18.922 1 98 115 LEU B O 1
ATOM 2396 N N . ARG B 1 116 ? 8.18 -35.625 -19.234 1 97.62 116 ARG B N 1
ATOM 2397 C CA . ARG B 1 116 ? 7.773 -36.312 -20.453 1 97.62 116 ARG B CA 1
ATOM 2398 C C . ARG B 1 116 ? 6.738 -37.375 -20.141 1 97.62 116 ARG B C 1
ATOM 2400 O O . ARG B 1 116 ? 5.734 -37.531 -20.859 1 97.62 116 ARG B O 1
ATOM 2407 N N . ASN B 1 117 ? 6.977 -38.156 -19.172 1 97.31 117 ASN B N 1
ATOM 2408 C CA . ASN B 1 117 ? 6.043 -39.188 -18.766 1 97.31 117 ASN B CA 1
ATOM 2409 C C . ASN B 1 117 ? 4.695 -38.625 -18.359 1 97.31 117 ASN B C 1
ATOM 2411 O O . ASN B 1 117 ? 3.646 -39.188 -18.672 1 97.31 117 ASN B O 1
ATOM 2415 N N . LEU B 1 118 ? 4.816 -37.531 -17.641 1 97.75 118 LEU B N 1
ATOM 2416 C CA . LEU B 1 118 ? 3.594 -36.844 -17.25 1 97.75 118 LEU B CA 1
ATOM 2417 C C . LEU B 1 118 ? 2.768 -36.438 -18.453 1 97.75 118 LEU B C 1
ATOM 2419 O O . LEU B 1 118 ? 1.558 -36.656 -18.5 1 97.75 118 LEU B O 1
ATOM 2423 N N . ARG B 1 119 ? 3.402 -35.875 -19.422 1 97.31 119 ARG B N 1
ATOM 2424 C CA . ARG B 1 119 ? 2.73 -35.406 -20.625 1 97.31 119 ARG B CA 1
ATOM 2425 C C . ARG B 1 119 ? 2.088 -36.594 -21.375 1 97.31 119 ARG B C 1
ATOM 2427 O O . ARG B 1 119 ? 0.955 -36.469 -21.844 1 97.31 119 ARG B O 1
ATOM 2434 N N . ILE B 1 120 ? 2.764 -37.656 -21.422 1 96.5 120 ILE B N 1
ATOM 2435 C CA . ILE B 1 120 ? 2.283 -38.844 -22.109 1 96.5 120 ILE B CA 1
ATOM 2436 C C . ILE B 1 120 ? 1.09 -39.438 -21.359 1 96.5 120 ILE B C 1
ATOM 2438 O O . ILE B 1 120 ? 0.077 -39.781 -21.969 1 96.5 120 ILE B O 1
ATOM 2442 N N . GLU B 1 121 ? 1.154 -39.469 -20.078 1 95.62 121 GLU B N 1
ATOM 2443 C CA . GLU B 1 121 ? 0.173 -40.188 -19.25 1 95.62 121 GLU B CA 1
ATOM 2444 C C . GLU B 1 121 ? -1.07 -39.312 -19.016 1 95.62 121 GLU B C 1
ATOM 2446 O O . GLU B 1 121 ? -2.193 -39.844 -19.078 1 95.62 121 GLU B O 1
ATOM 2451 N N . LEU B 1 122 ? -0.825 -38.062 -18.781 1 96.81 122 LEU B N 1
ATOM 2452 C CA . LEU B 1 122 ? -1.964 -37.281 -18.328 1 96.81 122 LEU B CA 1
ATOM 2453 C C . LEU B 1 122 ? -2.293 -36.188 -19.328 1 96.81 122 LEU B C 1
ATOM 2455 O O . LEU B 1 122 ? -3.301 -35.469 -19.188 1 96.81 122 LEU B O 1
ATOM 2459 N N . GLY B 1 123 ? -1.395 -36 -20.344 1 96.62 123 GLY B N 1
ATOM 2460 C CA . GLY B 1 123 ? -1.715 -35.062 -21.422 1 96.62 123 GLY B CA 1
ATOM 2461 C C . GLY B 1 123 ? -1.059 -33.719 -21.266 1 96.62 123 GLY B C 1
ATOM 2462 O O . GLY B 1 123 ? -0.437 -33.438 -20.234 1 96.62 123 GLY B O 1
ATOM 2463 N N . VAL B 1 124 ? -1.267 -32.844 -22.25 1 97.25 124 VAL B N 1
ATOM 2464 C CA . VAL B 1 124 ? -0.559 -31.578 -22.406 1 97.25 124 VAL B CA 1
ATOM 2465 C C . VAL B 1 124 ? -1.067 -30.562 -21.375 1 97.25 124 VAL B C 1
ATOM 2467 O O . VAL B 1 124 ? -0.294 -29.766 -20.844 1 97.25 124 VAL B O 1
ATOM 2470 N N . ASP B 1 125 ? -2.32 -30.609 -21.016 1 97.69 125 ASP B N 1
ATOM 2471 C CA . ASP B 1 125 ? -2.885 -29.641 -20.078 1 97.69 125 ASP B CA 1
ATOM 2472 C C . ASP B 1 125 ? -2.305 -29.812 -18.688 1 97.69 125 ASP B C 1
ATOM 2474 O O . ASP B 1 125 ? -1.952 -28.828 -18.031 1 97.69 125 ASP B O 1
ATOM 2478 N N . VAL B 1 126 ? -2.18 -31 -18.281 1 98.12 126 VAL B N 1
ATOM 2479 C CA . VAL B 1 126 ? -1.6 -31.281 -16.984 1 98.12 126 VAL B CA 1
ATOM 2480 C C . VAL B 1 126 ? -0.11 -30.953 -16.984 1 98.12 126 VAL B C 1
ATOM 2482 O O . VAL B 1 126 ? 0.405 -30.359 -16.031 1 98.12 126 VAL B O 1
ATOM 2485 N N . TYR B 1 127 ? 0.504 -31.297 -18.047 1 98.06 127 TYR B N 1
ATOM 2486 C CA . TYR B 1 127 ? 1.903 -30.938 -18.25 1 98.06 127 TYR B CA 1
ATOM 2487 C C . TYR B 1 127 ? 2.105 -29.438 -18.094 1 98.06 127 TYR B C 1
ATOM 2489 O O . TYR B 1 127 ? 3 -29 -17.375 1 98.06 127 TYR B O 1
ATOM 2497 N N . ASN B 1 128 ? 1.271 -28.672 -18.734 1 97.62 128 ASN B N 1
ATOM 2498 C CA . ASN B 1 128 ? 1.372 -27.219 -18.703 1 97.62 128 ASN B CA 1
ATOM 2499 C C . ASN B 1 128 ? 1.17 -26.672 -17.281 1 97.62 128 ASN B C 1
ATOM 2501 O O . ASN B 1 128 ? 1.864 -25.75 -16.859 1 97.62 128 ASN B O 1
ATOM 2505 N N . VAL B 1 129 ? 0.264 -27.219 -16.594 1 97.56 129 VAL B N 1
ATOM 2506 C CA . VAL B 1 129 ? -0.017 -26.781 -15.219 1 97.56 129 VAL B CA 1
ATOM 2507 C C . VAL B 1 129 ? 1.218 -27 -14.352 1 97.56 129 VAL B C 1
ATOM 2509 O O . VAL B 1 129 ? 1.616 -26.094 -13.602 1 97.56 129 VAL B O 1
ATOM 2512 N N . VAL B 1 130 ? 1.807 -28.125 -14.461 1 98 130 VAL B N 1
ATOM 2513 C CA . VAL B 1 130 ? 2.949 -28.484 -13.625 1 98 130 VAL B CA 1
ATOM 2514 C C . VAL B 1 130 ? 4.16 -27.641 -14.016 1 98 130 VAL B C 1
ATOM 2516 O O . VAL B 1 130 ? 4.852 -27.094 -13.148 1 98 130 VAL B O 1
ATOM 2519 N N . THR B 1 131 ? 4.406 -27.5 -15.289 1 97.62 131 THR B N 1
ATOM 2520 C CA . THR B 1 131 ? 5.574 -26.75 -15.742 1 97.62 131 THR B CA 1
ATOM 2521 C C . THR B 1 131 ? 5.418 -25.266 -15.414 1 97.62 131 THR B C 1
ATOM 2523 O O . THR B 1 131 ? 6.395 -24.594 -15.062 1 97.62 131 THR B O 1
ATOM 2526 N N . ASN B 1 132 ? 4.227 -24.719 -15.57 1 95.88 132 ASN B N 1
ATOM 2527 C CA . ASN B 1 132 ? 3.98 -23.344 -15.156 1 95.88 132 ASN B CA 1
ATOM 2528 C C . ASN B 1 132 ? 4.266 -23.141 -13.672 1 95.88 132 ASN B C 1
ATOM 2530 O O . ASN B 1 132 ? 4.891 -22.156 -13.281 1 95.88 132 ASN B O 1
ATOM 2534 N N . ALA B 1 133 ? 3.807 -24.109 -12.898 1 96.44 133 ALA B N 1
ATOM 2535 C CA . ALA B 1 133 ? 4.039 -24.031 -11.453 1 96.44 133 ALA B CA 1
ATOM 2536 C C . ALA B 1 133 ? 5.527 -24.078 -11.133 1 96.44 133 ALA B C 1
ATOM 2538 O O . ALA B 1 133 ? 6.008 -23.328 -10.289 1 96.44 133 ALA B O 1
ATOM 2539 N N . LEU B 1 134 ? 6.219 -24.938 -11.789 1 95.94 134 LEU B N 1
ATOM 2540 C CA . LEU B 1 134 ? 7.664 -25.047 -11.617 1 95.94 134 LEU B CA 1
ATOM 2541 C C . LEU B 1 134 ? 8.344 -23.719 -11.93 1 95.94 134 LEU B C 1
ATOM 2543 O O . LEU B 1 134 ? 9.219 -23.266 -11.18 1 95.94 134 LEU B O 1
ATOM 2547 N N . MET B 1 135 ? 7.898 -23.078 -12.961 1 94.56 135 MET B N 1
ATOM 2548 C CA . MET B 1 135 ? 8.492 -21.797 -13.367 1 94.56 135 MET B CA 1
ATOM 2549 C C . MET B 1 135 ? 8.164 -20.703 -12.352 1 94.56 135 MET B C 1
ATOM 2551 O O . MET B 1 135 ? 9.016 -19.875 -12.039 1 94.56 135 MET B O 1
ATOM 2555 N N . GLU B 1 136 ? 6.98 -20.719 -11.898 1 93.62 136 GLU B N 1
ATOM 2556 C CA . GLU B 1 136 ? 6.582 -19.75 -10.883 1 93.62 136 GLU B CA 1
ATOM 2557 C C . GLU B 1 136 ? 7.406 -19.906 -9.609 1 93.62 136 GLU B C 1
ATOM 2559 O O . GLU B 1 136 ? 7.91 -18.922 -9.062 1 93.62 136 GLU B O 1
ATOM 2564 N N . ILE B 1 137 ? 7.578 -21.109 -9.188 1 91.88 137 ILE B N 1
ATOM 2565 C CA . ILE B 1 137 ? 8.359 -21.391 -7.992 1 91.88 137 ILE B CA 1
ATOM 2566 C C . ILE B 1 137 ? 9.812 -20.969 -8.211 1 91.88 137 ILE B C 1
ATOM 2568 O O . ILE B 1 137 ? 10.422 -20.344 -7.332 1 91.88 137 ILE B O 1
ATOM 2572 N N . ASN B 1 138 ? 10.289 -21.281 -9.328 1 89.12 138 ASN B N 1
ATOM 2573 C CA . ASN B 1 138 ? 11.672 -20.953 -9.656 1 89.12 138 ASN B CA 1
ATOM 2574 C C . ASN B 1 138 ? 11.883 -19.438 -9.68 1 89.12 138 ASN B C 1
ATOM 2576 O O . ASN B 1 138 ? 12.977 -18.953 -9.383 1 89.12 138 ASN B O 1
ATOM 2580 N N . GLU B 1 139 ? 10.891 -18.797 -10.047 1 87.81 139 GLU B N 1
ATOM 2581 C CA . GLU B 1 139 ? 10.961 -17.328 -10.125 1 87.81 139 GLU B CA 1
ATOM 2582 C C . GLU B 1 139 ? 10.766 -16.703 -8.758 1 87.81 139 GLU B C 1
ATOM 2584 O O . GLU B 1 139 ? 11.492 -15.766 -8.391 1 87.81 139 GLU B O 1
ATOM 2589 N N . TYR B 1 140 ? 9.906 -17.125 -8.008 1 87.12 140 TYR B N 1
ATOM 2590 C CA . TYR B 1 140 ? 9.461 -16.422 -6.809 1 87.12 140 TYR B CA 1
ATOM 2591 C C . TYR B 1 140 ? 10.117 -17 -5.559 1 87.12 140 TYR B C 1
ATOM 2593 O O . TYR B 1 140 ? 10.242 -16.312 -4.543 1 87.12 140 TYR B O 1
ATOM 2601 N N . ASN B 1 141 ? 10.477 -18.219 -5.602 1 85 141 ASN B N 1
ATOM 2602 C CA . ASN B 1 141 ? 11.047 -18.859 -4.426 1 85 141 ASN B CA 1
ATOM 2603 C C . ASN B 1 141 ? 12 -20 -4.816 1 85 141 ASN B C 1
ATOM 2605 O O . ASN B 1 141 ? 11.781 -21.156 -4.445 1 85 141 ASN B O 1
ATOM 2609 N N . PRO B 1 142 ? 13.016 -19.656 -5.477 1 77.56 142 PRO B N 1
ATOM 2610 C CA . PRO B 1 142 ? 13.914 -20.688 -6.008 1 77.56 142 PRO B CA 1
ATOM 2611 C C . PRO B 1 142 ? 14.586 -21.5 -4.906 1 77.56 142 PRO B C 1
ATOM 2613 O O . PRO B 1 142 ? 14.828 -22.703 -5.09 1 77.56 142 PRO B O 1
ATOM 2616 N N . SER B 1 143 ? 14.852 -20.938 -3.789 1 76.81 143 SER B N 1
ATOM 2617 C CA . SER B 1 143 ? 15.578 -21.625 -2.73 1 76.81 143 SER B CA 1
ATOM 2618 C C . SER B 1 143 ? 14.633 -22.453 -1.857 1 76.81 143 SER B C 1
ATOM 2620 O O . SER B 1 143 ? 14.953 -23.578 -1.476 1 76.81 143 SER B O 1
ATOM 2622 N N . GLY B 1 144 ? 13.484 -21.969 -1.576 1 80.81 144 GLY B N 1
ATOM 2623 C CA . GLY B 1 144 ? 12.547 -22.625 -0.687 1 80.81 144 GLY B CA 1
ATOM 2624 C C . GLY B 1 144 ? 11.625 -23.594 -1.407 1 80.81 144 GLY B C 1
ATOM 2625 O O . GLY B 1 144 ? 11.227 -24.625 -0.844 1 80.81 144 GLY B O 1
ATOM 2626 N N . ARG B 1 145 ? 11.383 -23.375 -2.703 1 87.62 145 ARG B N 1
ATOM 2627 C CA . ARG B 1 145 ? 10.539 -24.188 -3.582 1 87.62 145 ARG B CA 1
ATOM 2628 C C . ARG B 1 145 ? 9.156 -24.391 -2.98 1 87.62 145 ARG B C 1
ATOM 2630 O O . ARG B 1 145 ? 8.633 -25.516 -2.98 1 87.62 145 ARG B O 1
ATOM 2637 N N . ILE B 1 146 ? 8.672 -23.344 -2.264 1 88.19 146 ILE B N 1
ATOM 2638 C CA . ILE B 1 146 ? 7.332 -23.391 -1.681 1 88.19 146 ILE B CA 1
ATOM 2639 C C . ILE B 1 146 ? 6.422 -22.391 -2.393 1 88.19 146 ILE B C 1
ATOM 2641 O O . ILE B 1 146 ? 6.898 -21.484 -3.076 1 88.19 146 ILE B O 1
ATOM 2645 N N . VAL B 1 147 ? 5.18 -22.672 -2.207 1 91.31 147 VAL B N 1
ATOM 2646 C CA . VAL B 1 147 ? 4.152 -21.797 -2.777 1 91.31 147 VAL B CA 1
ATOM 2647 C C . VAL B 1 147 ? 4.203 -20.422 -2.107 1 91.31 147 VAL B C 1
ATOM 2649 O O . VAL B 1 147 ? 4.32 -20.328 -0.884 1 91.31 147 VAL B O 1
ATOM 2652 N N . VAL B 1 148 ? 4.125 -19.375 -2.865 1 91.69 148 VAL B N 1
ATOM 2653 C CA . VAL B 1 148 ? 4.191 -18.016 -2.354 1 91.69 148 VAL B CA 1
ATOM 2654 C C . VAL B 1 148 ? 2.996 -17.203 -2.861 1 91.69 148 VAL B C 1
ATOM 2656 O O . VAL B 1 148 ? 2.693 -17.219 -4.055 1 91.69 148 VAL B O 1
ATOM 2659 N N . PRO B 1 149 ? 2.381 -16.609 -1.922 1 93.69 149 PRO B N 1
ATOM 2660 C CA . PRO B 1 149 ? 1.289 -15.734 -2.371 1 93.69 149 PRO B CA 1
ATOM 2661 C C . PRO B 1 149 ? 1.789 -14.445 -3.016 1 93.69 149 PRO B C 1
ATOM 2663 O O . PRO B 1 149 ? 2.803 -13.891 -2.586 1 93.69 149 PRO B O 1
ATOM 2666 N N . GLU B 1 150 ? 1.1 -14.047 -4.059 1 94.5 150 GLU B N 1
ATOM 2667 C CA . GLU B 1 150 ? 1.441 -12.812 -4.77 1 94.5 150 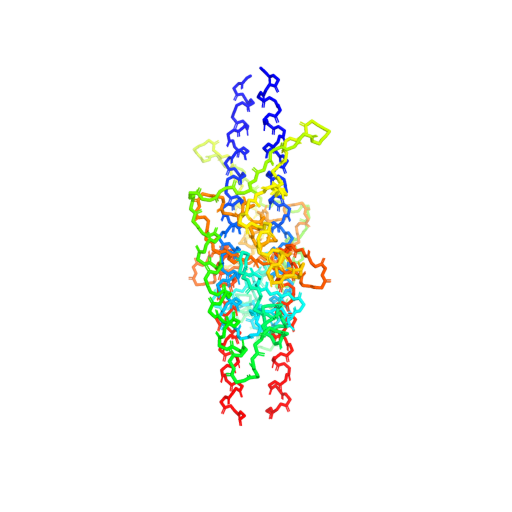GLU B CA 1
ATOM 2668 C C . GLU B 1 150 ? 0.189 -12.023 -5.133 1 94.5 150 GLU B C 1
ATOM 2670 O O . GLU B 1 150 ? -0.839 -12.609 -5.484 1 94.5 150 GLU B O 1
ATOM 2675 N N . LEU B 1 151 ? 0.336 -10.703 -4.984 1 95.94 151 LEU B N 1
ATOM 2676 C CA . LEU B 1 151 ? -0.728 -9.852 -5.504 1 95.94 151 LEU B CA 1
ATOM 2677 C C . LEU B 1 151 ? -0.816 -9.953 -7.023 1 95.94 151 LEU B C 1
ATOM 2679 O O . LEU B 1 151 ? 0.192 -9.812 -7.719 1 95.94 151 LEU B O 1
ATOM 2683 N N . TRP B 1 152 ? -2.074 -10.172 -7.535 1 95.06 152 TRP B N 1
ATOM 2684 C CA . TRP B 1 152 ? -2.205 -10.531 -8.945 1 95.06 152 TRP B CA 1
ATOM 2685 C C . TRP B 1 152 ? -3.418 -9.844 -9.562 1 95.06 152 TRP B C 1
ATOM 2687 O O . TRP B 1 152 ? -4.477 -9.758 -8.938 1 95.06 152 TRP B O 1
ATOM 2697 N N . ASN B 1 153 ? -3.229 -9.289 -10.695 1 96.25 153 ASN B N 1
ATOM 2698 C CA . ASN B 1 153 ? -4.309 -8.812 -11.547 1 96.25 153 ASN B CA 1
ATOM 2699 C C . ASN B 1 153 ? -4.777 -9.891 -12.516 1 96.25 153 ASN B C 1
ATOM 2701 O O . ASN B 1 153 ? -4.137 -10.141 -13.539 1 96.25 153 ASN B O 1
ATOM 2705 N N . PHE B 1 154 ? -5.805 -10.555 -12.273 1 93.56 154 PHE B N 1
ATOM 2706 C CA . PHE B 1 154 ? -6.273 -11.711 -13.023 1 93.56 154 PHE B CA 1
ATOM 2707 C C . PHE B 1 154 ? -6.824 -11.289 -14.383 1 93.56 154 PHE B C 1
ATOM 2709 O O . PHE B 1 154 ? -6.832 -12.086 -15.328 1 93.56 154 PHE B O 1
ATOM 2716 N N . LYS B 1 155 ? -7.285 -10.078 -14.453 1 92.81 155 LYS B N 1
ATOM 2717 C CA . LYS B 1 155 ? -7.766 -9.57 -15.734 1 92.81 155 LYS B CA 1
ATOM 2718 C C . LYS B 1 155 ? -6.633 -9.469 -16.75 1 92.81 155 LYS B C 1
ATOM 2720 O O . LYS B 1 155 ? -6.812 -9.812 -17.922 1 92.81 155 LYS B O 1
ATOM 2725 N N . HIS B 1 156 ? -5.48 -9.094 -16.312 1 94 156 HIS B N 1
ATOM 2726 C CA . HIS B 1 156 ? -4.371 -8.859 -17.234 1 94 156 HIS B CA 1
ATOM 2727 C C . HIS B 1 156 ? -3.334 -9.969 -17.125 1 94 156 HIS B C 1
ATOM 2729 O O . HIS B 1 156 ? -2.383 -10.008 -17.922 1 94 156 HIS B O 1
ATOM 2735 N N . GLY B 1 157 ? -3.436 -10.828 -16.156 1 91 157 GLY B N 1
ATOM 2736 C CA . GLY B 1 157 ? -2.545 -11.969 -16.031 1 91 157 GLY B CA 1
ATOM 2737 C C . GLY B 1 157 ? -1.129 -11.578 -15.641 1 91 157 GLY B C 1
ATOM 2738 O O . GLY B 1 157 ? -0.164 -12.055 -16.25 1 91 157 GLY B O 1
ATOM 2739 N N . ARG B 1 158 ? -1.038 -10.641 -14.656 1 93.5 158 ARG B N 1
ATOM 2740 C CA . ARG B 1 158 ? 0.262 -10.141 -14.219 1 93.5 158 ARG B CA 1
ATOM 2741 C C . ARG B 1 158 ? 0.242 -9.781 -12.734 1 93.5 158 ARG B C 1
ATOM 2743 O O . ARG B 1 158 ? -0.827 -9.695 -12.133 1 93.5 158 ARG B O 1
ATOM 2750 N N . LYS B 1 159 ? 1.447 -9.625 -12.234 1 93.44 159 LYS B N 1
ATOM 2751 C CA . LYS B 1 159 ? 1.558 -9.086 -10.883 1 93.44 159 LYS B CA 1
ATOM 2752 C C . LYS B 1 159 ? 0.859 -7.73 -10.773 1 93.44 159 LYS B C 1
ATOM 2754 O O . LYS B 1 159 ? 0.988 -6.887 -11.656 1 93.44 159 LYS B O 1
ATOM 2759 N N . ALA B 1 160 ? 0.142 -7.555 -9.727 1 95.81 160 ALA B N 1
ATOM 2760 C CA . ALA B 1 160 ? -0.565 -6.289 -9.547 1 95.81 160 ALA B CA 1
ATOM 2761 C C . ALA B 1 160 ? 0.327 -5.258 -8.859 1 95.81 160 ALA B C 1
ATOM 2763 O O . ALA B 1 160 ? 1.068 -5.586 -7.934 1 95.81 160 ALA B O 1
ATOM 2764 N N . ALA B 1 161 ? 0.311 -4.039 -9.391 1 95.25 161 ALA B N 1
ATOM 2765 C CA . ALA B 1 161 ? 0.931 -2.938 -8.656 1 95.25 161 ALA B CA 1
ATOM 2766 C C . ALA B 1 161 ? 0.164 -2.631 -7.375 1 95.25 161 ALA B C 1
ATOM 2768 O O . ALA B 1 161 ? -1.056 -2.801 -7.316 1 95.25 161 ALA B O 1
ATOM 2769 N N . MET B 1 162 ? 0.816 -2.184 -6.383 1 95.56 162 MET B N 1
ATOM 2770 C CA . MET B 1 162 ? 0.17 -1.902 -5.105 1 95.56 162 MET B CA 1
ATOM 2771 C C . MET B 1 162 ? -0.949 -0.881 -5.273 1 95.56 162 MET B C 1
ATOM 2773 O O . MET B 1 162 ? -2.02 -1.023 -4.68 1 95.56 162 MET B O 1
ATOM 2777 N N . ALA B 1 163 ? -0.643 0.147 -6.062 1 96.62 163 ALA B N 1
ATOM 2778 C CA . ALA B 1 163 ? -1.653 1.176 -6.293 1 96.62 163 ALA B CA 1
ATOM 2779 C C . ALA B 1 163 ? -2.93 0.572 -6.871 1 96.62 163 ALA B C 1
ATOM 2781 O O . ALA B 1 163 ? -4.035 0.958 -6.484 1 96.62 163 ALA B O 1
ATOM 2782 N N . GLU B 1 164 ? -2.762 -0.375 -7.75 1 96.88 164 GLU B N 1
ATOM 2783 C CA . GLU B 1 164 ? -3.9 -1.064 -8.352 1 96.88 164 GLU B CA 1
ATOM 2784 C C . GLU B 1 164 ? -4.695 -1.834 -7.305 1 96.88 164 GLU B C 1
ATOM 2786 O O . GLU B 1 164 ? -5.93 -1.827 -7.324 1 96.88 164 GLU B O 1
ATOM 2791 N N . VAL B 1 165 ? -4.055 -2.51 -6.492 1 97.31 165 VAL B N 1
ATOM 2792 C CA . VAL B 1 165 ? -4.695 -3.328 -5.465 1 97.31 165 VAL B CA 1
ATOM 2793 C C . VAL B 1 165 ? -5.453 -2.434 -4.488 1 97.31 165 VAL B C 1
ATOM 2795 O O . VAL B 1 165 ? -6.617 -2.697 -4.172 1 97.31 165 VAL B O 1
ATOM 2798 N N . ILE B 1 166 ? -4.816 -1.396 -4.059 1 97.69 166 ILE B N 1
ATOM 2799 C CA . ILE B 1 166 ? -5.418 -0.471 -3.104 1 97.69 166 ILE B CA 1
ATOM 2800 C C . ILE B 1 166 ? -6.676 0.149 -3.711 1 97.69 166 ILE B C 1
ATOM 2802 O O . ILE B 1 166 ? -7.723 0.202 -3.062 1 97.69 166 ILE B O 1
ATOM 2806 N N . LYS B 1 167 ? -6.582 0.594 -4.914 1 96.94 167 LYS B N 1
ATOM 2807 C CA . LYS B 1 167 ? -7.738 1.157 -5.609 1 96.94 167 LYS B CA 1
ATOM 2808 C C . LYS B 1 167 ? -8.891 0.158 -5.66 1 96.94 167 LYS B C 1
ATOM 2810 O O . LYS B 1 167 ? -10.039 0.516 -5.395 1 96.94 167 LYS B O 1
ATOM 2815 N N . TYR B 1 168 ? -8.602 -0.998 -6.047 1 96.69 168 TYR B N 1
ATOM 2816 C CA . TYR B 1 168 ? -9.609 -2.049 -6.137 1 96.69 168 TYR B CA 1
ATOM 2817 C C . TYR B 1 168 ? -10.258 -2.305 -4.781 1 96.69 168 TYR B C 1
ATOM 2819 O O . TYR B 1 168 ? -11.477 -2.434 -4.684 1 96.69 168 TYR B O 1
ATOM 2827 N N . VAL B 1 169 ? -9.453 -2.447 -3.73 1 96.19 169 VAL B N 1
ATOM 2828 C CA . VAL B 1 169 ? -9.93 -2.715 -2.377 1 96.19 169 VAL B CA 1
ATOM 2829 C C . VAL B 1 169 ? -10.906 -1.623 -1.946 1 96.19 169 VAL B C 1
ATOM 2831 O O . VAL B 1 169 ? -11.977 -1.916 -1.418 1 96.19 169 VAL B O 1
ATOM 2834 N N . PHE B 1 170 ? -10.531 -0.366 -2.154 1 96.5 170 PHE B N 1
ATOM 2835 C CA . PHE B 1 170 ? -11.406 0.728 -1.745 1 96.5 170 PHE B CA 1
ATOM 2836 C C . PHE B 1 170 ? -12.703 0.717 -2.549 1 96.5 170 PHE B C 1
ATOM 2838 O O . PHE B 1 170 ? -13.758 1.08 -2.033 1 96.5 170 PHE B O 1
ATOM 2845 N N . ARG B 1 171 ? -12.594 0.334 -3.811 1 94.81 171 ARG B N 1
ATOM 2846 C CA . ARG B 1 171 ? -13.812 0.195 -4.605 1 94.81 171 ARG B CA 1
ATOM 2847 C C . ARG B 1 171 ? -14.727 -0.872 -4.02 1 94.81 171 ARG B C 1
ATOM 2849 O O . ARG B 1 171 ? -15.938 -0.667 -3.916 1 94.81 171 ARG B O 1
ATOM 2856 N N . GLN B 1 172 ? -14.188 -2.01 -3.674 1 93.19 172 GLN B N 1
ATOM 2857 C CA . GLN B 1 172 ? -14.969 -3.098 -3.086 1 93.19 172 GLN B CA 1
ATOM 2858 C C . GLN B 1 172 ? -15.57 -2.682 -1.749 1 93.19 172 GLN B C 1
ATOM 2860 O O . GLN B 1 172 ? -16.734 -2.963 -1.476 1 93.19 172 GLN B O 1
ATOM 2865 N N . TRP B 1 173 ? -14.773 -2.035 -0.938 1 93 173 TRP B N 1
ATOM 2866 C CA . TRP B 1 173 ? -15.219 -1.598 0.38 1 93 173 TRP B CA 1
ATOM 2867 C C . TRP B 1 173 ? -16.375 -0.611 0.263 1 93 173 TRP B C 1
ATOM 2869 O O . TRP B 1 173 ? -17.375 -0.734 0.969 1 93 173 TRP B O 1
ATOM 2879 N N . LYS B 1 174 ? -16.219 0.345 -0.587 1 92.25 174 LYS B N 1
ATOM 2880 C CA . LYS B 1 174 ? -17.281 1.322 -0.808 1 92.25 174 LYS B CA 1
ATOM 2881 C C . LYS B 1 174 ? -18.578 0.641 -1.262 1 92.25 174 LYS B C 1
ATOM 2883 O O . LYS B 1 174 ? -19.656 0.999 -0.811 1 92.25 174 LYS B O 1
ATOM 2888 N N . SER B 1 175 ? -18.406 -0.281 -2.158 1 90.5 175 SER B N 1
ATOM 2889 C CA . SER B 1 175 ? -19.578 -1.031 -2.637 1 90.5 175 SER B CA 1
ATOM 2890 C C . SER B 1 175 ? -20.266 -1.76 -1.492 1 90.5 175 SER B C 1
ATOM 2892 O O . SER B 1 175 ? -21.5 -1.762 -1.409 1 90.5 175 SER B O 1
ATOM 2894 N N . ASP B 1 176 ? -19.516 -2.402 -0.655 1 88.88 176 ASP B N 1
ATOM 2895 C CA . ASP B 1 176 ? -20.062 -3.096 0.505 1 88.88 176 ASP B CA 1
ATOM 2896 C C . ASP B 1 176 ? -20.812 -2.129 1.415 1 88.88 176 ASP B C 1
ATOM 2898 O O . ASP B 1 176 ? -21.891 -2.457 1.925 1 88.88 176 ASP B O 1
ATOM 2902 N N . LYS B 1 177 ? -20.234 -0.961 1.642 1 88.69 177 LYS B N 1
ATOM 2903 C CA . LYS B 1 177 ? -20.859 0.038 2.504 1 88.69 177 LYS B CA 1
ATOM 2904 C C . LYS B 1 177 ? -22.172 0.531 1.911 1 88.69 177 LYS B C 1
ATOM 2906 O O . LYS B 1 177 ? -23.156 0.725 2.635 1 88.69 177 LYS B O 1
ATOM 2911 N N . ASP B 1 178 ? -22.109 0.73 0.654 1 86.94 178 ASP B N 1
ATOM 2912 C CA . ASP B 1 178 ? -23.328 1.176 -0.023 1 86.94 178 ASP B CA 1
ATOM 2913 C C . ASP B 1 178 ? -24.422 0.112 0.051 1 86.94 178 ASP B C 1
ATOM 2915 O O . ASP B 1 178 ? -25.594 0.434 0.232 1 86.94 178 ASP B O 1
ATOM 2919 N N . MET B 1 179 ? -24.094 -1.116 -0.085 1 83 179 MET B N 1
ATOM 2920 C CA . MET B 1 179 ?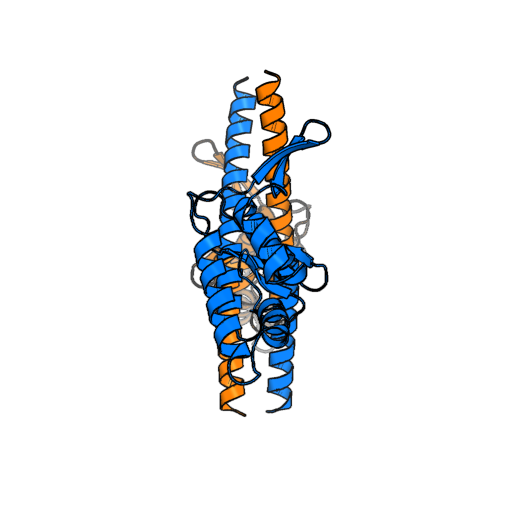 -25.047 -2.217 -0.006 1 83 179 MET B CA 1
ATOM 2921 C C . MET B 1 179 ? -25.656 -2.311 1.389 1 83 179 MET B C 1
ATOM 2923 O O . MET B 1 179 ? -26.859 -2.537 1.531 1 83 179 MET B O 1
ATOM 2927 N N . THR B 1 180 ? -24.828 -2.129 2.371 1 82.75 180 THR B N 1
ATOM 2928 C CA . THR B 1 180 ? -25.297 -2.16 3.752 1 82.75 180 THR B CA 1
ATOM 2929 C C . THR B 1 180 ? -26.281 -1.022 4.016 1 82.75 180 THR B C 1
ATOM 2931 O O . THR B 1 180 ? -27.312 -1.226 4.652 1 82.75 180 THR B O 1
ATOM 2934 N N . ARG B 1 181 ? -26.031 0.186 3.557 1 80.56 181 ARG B N 1
ATOM 2935 C CA . ARG B 1 181 ? -26.891 1.348 3.73 1 80.56 181 ARG B CA 1
ATOM 2936 C C . ARG B 1 181 ? -28.234 1.136 3.047 1 80.56 181 ARG B C 1
ATOM 2938 O O . ARG B 1 181 ? -29.266 1.604 3.533 1 80.56 181 ARG B O 1
ATOM 2945 N N . ALA B 1 182 ? -28.172 0.383 1.988 1 79.69 182 ALA B N 1
ATOM 2946 C CA . ALA B 1 182 ? -29.406 0.137 1.232 1 79.69 182 ALA B CA 1
ATOM 2947 C C . ALA B 1 182 ? -30.297 -0.87 1.95 1 79.69 182 ALA B C 1
ATOM 2949 O O . ALA B 1 182 ? -31.516 -0.87 1.766 1 79.69 182 ALA B O 1
ATOM 2950 N N . VAL B 1 183 ? -29.594 -1.684 2.66 1 75.19 183 VAL B N 1
ATOM 2951 C CA . VAL B 1 183 ? -30.359 -2.732 3.33 1 75.19 183 VAL B CA 1
ATOM 2952 C C . VAL B 1 183 ? -30.875 -2.219 4.672 1 75.19 183 VAL B C 1
ATOM 2954 O O . VAL B 1 183 ? -31.938 -2.648 5.141 1 75.19 183 VAL B O 1
ATOM 2957 N N . ILE B 1 184 ? -30.125 -1.309 5.234 1 65.62 184 ILE B N 1
ATOM 2958 C CA . ILE B 1 184 ? -30.609 -0.784 6.508 1 65.62 184 ILE B CA 1
ATOM 2959 C C . ILE B 1 184 ? -31.484 0.443 6.27 1 65.62 184 ILE B C 1
ATOM 2961 O O . ILE B 1 184 ? -32.531 0.6 6.902 1 65.62 184 ILE B O 1
#

Radius of gyration: 29.05 Å; Cα contacts (8 Å, |Δi|>4): 438; chains: 2; bounding box: 66×86×52 Å

Organism: NCBI:txid325984

Solvent-accessible surface area (backbone atoms only — not comparable to full-atom values): 19709 Å² total; per-residue (Å²): 110,65,63,59,49,49,50,45,48,52,50,48,49,50,33,51,52,43,45,50,50,44,52,48,25,49,50,30,48,50,55,43,42,72,72,39,89,59,23,66,75,66,77,34,59,57,32,41,42,53,34,39,58,68,70,52,62,46,35,33,58,36,24,52,74,72,39,54,81,88,46,10,60,60,50,14,52,53,52,44,52,48,49,55,56,52,69,37,37,83,88,63,71,60,56,41,79,44,74,58,94,85,41,79,40,82,40,76,35,82,77,34,64,69,58,45,51,41,26,72,74,48,28,64,63,36,36,49,44,53,52,51,18,49,50,37,15,54,70,76,24,60,86,72,33,46,70,42,80,38,58,24,24,58,79,78,71,41,75,43,53,63,30,57,49,47,47,50,52,45,51,53,49,50,50,52,51,52,52,44,61,72,72,102,110,65,63,58,49,48,51,46,48,53,50,47,50,51,33,51,51,43,44,50,50,45,52,49,26,49,51,31,49,51,53,42,43,71,70,37,88,59,22,66,76,66,78,34,58,56,34,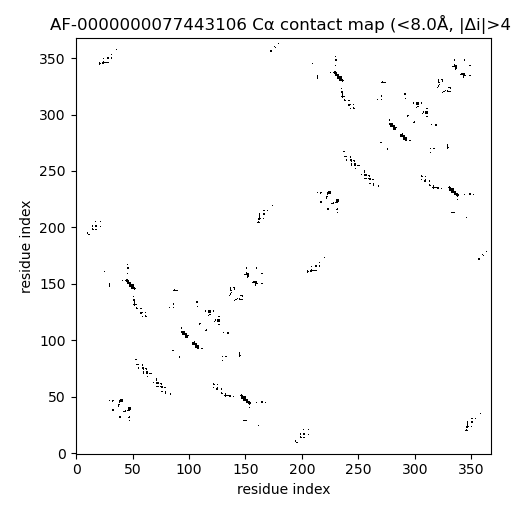40,41,55,35,40,59,70,70,52,62,47,34,32,58,38,24,51,75,74,40,54,80,89,47,9,60,60,51,14,52,52,52,45,52,50,48,56,55,51,69,36,36,83,88,63,71,60,58,41,79,44,72,58,95,85,40,79,40,80,41,78,37,82,77,32,65,71,58,46,51,43,26,71,73,47,28,65,62,37,36,48,44,53,52,52,17,50,49,36,14,53,71,76,25,60,88,73,34,47,72,41,78,38,57,23,24,56,78,78,70,41,75,44,53,63,31,57,49,49,45,50,49,44,52,52,48,49,51,52,52,52,53,43,60,70,71,102